Protein AF-0000000085149067 (afdb_homodimer)

Structure (mmCIF, N/CA/C/O backbone):
data_AF-0000000085149067-model_v1
#
loop_
_entity.id
_entity.type
_entity.pdbx_description
1 polymer 'Thioesterase superfamily protein'
#
loop_
_atom_site.group_PDB
_atom_site.id
_atom_site.type_symbol
_atom_site.label_atom_id
_atom_site.label_alt_id
_atom_site.label_comp_id
_atom_site.label_asym_id
_atom_site.label_entity_id
_atom_site.label_seq_id
_atom_site.pdbx_PDB_ins_code
_atom_site.Cartn_x
_atom_site.Cartn_y
_atom_site.Cartn_z
_atom_site.occupancy
_atom_site.B_iso_or_equiv
_atom_site.auth_seq_id
_atom_site.auth_comp_id
_atom_site.auth_asym_id
_atom_site.auth_atom_id
_atom_site.pdbx_PDB_model_num
ATOM 1 N N . MET A 1 1 ? 23.734 -7.906 -7.324 1 74.38 1 MET A N 1
ATOM 2 C CA . MET A 1 1 ? 22.641 -8.453 -8.125 1 74.38 1 MET A CA 1
ATOM 3 C C . MET A 1 1 ? 22.688 -9.977 -8.141 1 74.38 1 MET A C 1
ATOM 5 O O . MET A 1 1 ? 21.672 -10.633 -7.887 1 74.38 1 MET A O 1
ATOM 9 N N . ASN A 1 2 ? 23.812 -10.547 -8.375 1 73.75 2 ASN A N 1
ATOM 10 C CA . ASN A 1 2 ? 23.906 -12 -8.453 1 73.75 2 ASN A CA 1
ATOM 11 C C . ASN A 1 2 ? 23.469 -12.664 -7.148 1 73.75 2 ASN A C 1
ATOM 13 O O . ASN A 1 2 ? 22.75 -13.656 -7.164 1 73.75 2 ASN A O 1
ATOM 17 N N . ASP A 1 3 ? 23.891 -12.086 -6.035 1 82.69 3 ASP A N 1
ATOM 18 C CA . ASP A 1 3 ? 23.516 -12.633 -4.734 1 82.69 3 ASP A CA 1
ATOM 19 C C . ASP A 1 3 ? 22 -12.516 -4.508 1 82.69 3 ASP A C 1
ATOM 21 O O . ASP A 1 3 ? 21.375 -13.43 -3.965 1 82.69 3 ASP A O 1
ATOM 25 N N . PHE A 1 4 ? 21.422 -11.438 -4.984 1 83.62 4 PHE A N 1
ATOM 26 C CA . PHE A 1 4 ? 19.984 -11.211 -4.871 1 83.62 4 PHE A CA 1
ATOM 27 C C . PHE A 1 4 ? 19.219 -12.273 -5.637 1 83.62 4 PHE A C 1
ATOM 29 O O . PHE A 1 4 ? 18.266 -12.852 -5.105 1 83.62 4 PHE A O 1
ATOM 36 N N . LEU A 1 5 ? 19.625 -12.531 -6.801 1 81.69 5 LEU A N 1
ATOM 37 C CA . LEU A 1 5 ? 18.938 -13.5 -7.652 1 81.69 5 LEU A CA 1
ATOM 38 C C . LEU A 1 5 ? 19.062 -14.906 -7.094 1 81.69 5 LEU A C 1
ATOM 40 O O . LEU A 1 5 ? 18.141 -15.719 -7.215 1 81.69 5 LEU A O 1
ATOM 44 N N . ALA A 1 6 ? 20.266 -15.133 -6.512 1 80.94 6 ALA A N 1
ATOM 45 C CA . ALA A 1 6 ? 20.516 -16.453 -5.938 1 80.94 6 ALA A CA 1
ATOM 46 C C . ALA A 1 6 ? 19.578 -16.703 -4.75 1 80.94 6 ALA A C 1
ATOM 48 O O . ALA A 1 6 ? 19.219 -17.859 -4.477 1 80.94 6 ALA A O 1
ATOM 49 N N . GLN A 1 7 ? 19.203 -15.664 -4.141 1 84.06 7 GLN A N 1
ATOM 50 C CA . GLN A 1 7 ? 18.391 -15.773 -2.932 1 84.06 7 GLN A CA 1
ATOM 51 C C . GLN A 1 7 ? 16.906 -15.797 -3.266 1 84.06 7 GLN A C 1
ATOM 53 O O . GLN A 1 7 ? 16.078 -16.078 -2.4 1 84.06 7 GLN A O 1
ATOM 58 N N . HIS A 1 8 ? 16.656 -15.492 -4.48 1 85.62 8 HIS A N 1
ATOM 59 C CA . HIS A 1 8 ? 15.258 -15.445 -4.914 1 85.62 8 HIS A CA 1
ATOM 60 C C . HIS A 1 8 ? 15.047 -16.281 -6.168 1 85.62 8 HIS A C 1
ATOM 62 O O . HIS A 1 8 ? 15.297 -15.82 -7.281 1 85.62 8 HIS A O 1
ATOM 68 N N . SER A 1 9 ? 14.484 -17.406 -5.965 1 82 9 SER A N 1
ATOM 69 C CA . SER A 1 9 ? 14.266 -18.328 -7.086 1 82 9 SER A CA 1
ATOM 70 C C . SER A 1 9 ? 13.234 -17.766 -8.055 1 82 9 SER A C 1
ATOM 72 O O . SER A 1 9 ? 13.188 -18.156 -9.227 1 82 9 SER A O 1
ATOM 74 N N . ILE A 1 10 ? 12.367 -16.906 -7.629 1 90.31 10 ILE A N 1
ATOM 75 C CA . ILE A 1 10 ? 11.375 -16.234 -8.461 1 90.31 10 ILE A CA 1
ATOM 76 C C . ILE A 1 10 ? 11.562 -14.727 -8.367 1 90.31 10 ILE A C 1
ATOM 78 O O . ILE A 1 10 ? 11.578 -14.164 -7.273 1 90.31 10 ILE A O 1
ATOM 82 N N . SER A 1 11 ? 11.781 -14.203 -9.477 1 94.62 11 SER A N 1
ATOM 83 C CA . SER A 1 11 ? 11.953 -12.758 -9.539 1 94.62 11 SER A CA 1
ATOM 84 C C . SER A 1 11 ? 11.344 -12.18 -10.812 1 94.62 11 SER A C 1
ATOM 86 O O . SER A 1 11 ? 11.18 -12.891 -11.805 1 94.62 11 SER A O 1
ATOM 88 N N . THR A 1 12 ? 10.906 -10.984 -10.773 1 97.5 12 THR A N 1
ATOM 89 C CA . THR A 1 12 ? 10.273 -10.266 -11.867 1 97.5 12 THR A CA 1
ATOM 90 C C . THR A 1 12 ? 11.008 -8.953 -12.156 1 97.5 12 THR A C 1
ATOM 92 O O . THR A 1 12 ? 11.242 -8.156 -11.242 1 97.5 12 THR A O 1
ATOM 95 N N . ASP A 1 13 ? 11.383 -8.758 -13.422 1 97.69 13 ASP A N 1
ATOM 96 C CA . ASP A 1 13 ? 12.016 -7.504 -13.836 1 97.69 13 ASP A CA 1
ATOM 97 C C . ASP A 1 13 ? 10.961 -6.453 -14.188 1 97.69 13 ASP A C 1
ATOM 99 O O . ASP A 1 13 ? 10.008 -6.738 -14.914 1 97.69 13 ASP A O 1
ATOM 103 N N . ILE A 1 14 ? 11.203 -5.262 -13.688 1 98.44 14 ILE A N 1
ATOM 104 C CA . ILE A 1 14 ? 10.281 -4.164 -13.953 1 98.44 14 ILE A CA 1
ATOM 105 C C . ILE A 1 14 ? 11.055 -2.896 -14.289 1 98.44 14 ILE A C 1
ATOM 107 O O . ILE A 1 14 ? 12 -2.531 -13.578 1 98.44 14 ILE A O 1
ATOM 111 N N . GLN A 1 15 ? 10.711 -2.24 -15.375 1 98.56 15 GLN A N 1
ATOM 112 C CA . GLN A 1 15 ? 11.281 -0.942 -15.719 1 98.56 15 GLN A CA 1
ATOM 113 C C . GLN A 1 15 ? 10.516 0.19 -15.039 1 98.56 15 GLN A C 1
ATOM 115 O O . GLN A 1 15 ? 9.289 0.267 -15.148 1 98.56 15 GLN A O 1
ATOM 120 N N . VAL A 1 16 ? 11.25 1.009 -14.344 1 98.56 16 VAL A N 1
ATOM 121 C CA . VAL A 1 16 ? 10.633 2.166 -13.703 1 98.56 16 VAL A CA 1
ATOM 122 C C . VAL A 1 16 ? 10.227 3.188 -14.758 1 98.56 16 VAL A C 1
ATOM 124 O O . VAL A 1 16 ? 11.016 3.51 -15.656 1 98.56 16 VAL A O 1
ATOM 127 N N . ALA A 1 17 ? 9.039 3.654 -14.719 1 98.38 17 ALA A N 1
ATOM 128 C CA . ALA A 1 17 ? 8.562 4.672 -15.648 1 98.38 17 ALA A CA 1
ATOM 129 C C . ALA A 1 17 ? 8.688 6.07 -15.055 1 98.38 17 ALA A C 1
ATOM 131 O O . ALA A 1 17 ? 8.453 6.262 -13.859 1 98.38 17 ALA A O 1
ATOM 132 N N . TRP A 1 18 ? 8.891 7.043 -15.883 1 97.62 18 TRP A N 1
ATOM 133 C CA . TRP A 1 18 ? 9.047 8.43 -15.445 1 97.62 18 TRP A CA 1
ATOM 134 C C . TRP A 1 18 ? 7.789 8.914 -14.734 1 97.62 18 TRP A C 1
ATOM 136 O O . TRP A 1 18 ? 7.875 9.609 -13.719 1 97.62 18 TRP A O 1
ATOM 146 N N . GLY A 1 19 ? 6.613 8.609 -15.156 1 97.38 19 GLY A N 1
ATOM 147 C CA . GLY A 1 19 ? 5.332 9.055 -14.633 1 97.38 19 GLY A CA 1
ATOM 148 C C . GLY A 1 19 ? 5.008 8.469 -13.273 1 97.38 19 GLY A C 1
ATOM 149 O O . GLY A 1 19 ? 4.035 8.875 -12.633 1 97.38 19 GLY A O 1
ATOM 150 N N . GLU A 1 20 ? 5.848 7.559 -12.812 1 98 20 GLU A N 1
ATOM 151 C CA . GLU A 1 20 ? 5.641 6.93 -11.508 1 98 20 GLU A CA 1
ATOM 152 C C . GLU A 1 20 ? 6.246 7.773 -10.391 1 98 20 GLU A C 1
ATOM 154 O O . GLU A 1 20 ? 5.969 7.543 -9.211 1 98 20 GLU A O 1
ATOM 159 N N . MET A 1 21 ? 7.105 8.719 -10.773 1 97.25 21 MET A N 1
ATOM 160 C CA . MET A 1 21 ? 7.707 9.609 -9.781 1 97.25 21 MET A CA 1
ATOM 161 C C . MET A 1 21 ? 6.723 10.695 -9.367 1 97.25 21 MET A C 1
ATOM 163 O O . MET A 1 21 ? 5.914 11.156 -10.172 1 97.25 21 MET A O 1
ATOM 167 N N . ASP A 1 22 ? 6.793 11.094 -8.117 1 94.69 22 ASP A N 1
ATOM 168 C CA . ASP A 1 22 ? 5.895 12.133 -7.625 1 94.69 22 ASP A CA 1
ATOM 169 C C . ASP A 1 22 ? 6.621 13.469 -7.5 1 94.69 22 ASP A C 1
ATOM 171 O O . ASP A 1 22 ? 7.703 13.648 -8.062 1 94.69 22 ASP A O 1
ATOM 175 N N . ALA A 1 23 ? 5.996 14.461 -6.84 1 88.06 23 ALA A N 1
ATOM 176 C CA . ALA A 1 23 ? 6.484 15.844 -6.777 1 88.06 23 ALA A CA 1
ATOM 177 C C . ALA A 1 23 ? 7.82 15.922 -6.047 1 88.06 23 ALA A C 1
ATOM 179 O O . ALA A 1 23 ? 8.531 16.922 -6.152 1 88.06 23 ALA A O 1
ATOM 180 N N . LEU A 1 24 ? 8.148 14.828 -5.25 1 87.25 24 LEU A N 1
ATOM 181 C CA . LEU A 1 24 ? 9.43 14.805 -4.555 1 87.25 24 LEU A CA 1
ATOM 182 C C . LEU A 1 24 ? 10.5 14.141 -5.406 1 87.25 24 LEU A C 1
ATOM 184 O O . LEU A 1 24 ? 11.609 13.867 -4.926 1 87.25 24 LEU A O 1
ATOM 188 N N . GLN A 1 25 ? 10.117 13.719 -6.617 1 91.62 25 GLN A N 1
ATOM 189 C CA . GLN A 1 25 ? 11.023 13.234 -7.656 1 91.62 25 GLN A CA 1
ATOM 190 C C . GLN A 1 25 ? 11.523 11.828 -7.34 1 91.62 25 GLN A C 1
ATOM 192 O O . GLN A 1 25 ? 12.664 11.484 -7.652 1 91.62 25 GLN A O 1
ATOM 197 N N . HIS A 1 26 ? 10.758 11.094 -6.66 1 96.44 26 HIS A N 1
ATOM 198 C CA . HIS A 1 26 ? 10.953 9.664 -6.434 1 96.44 26 HIS A CA 1
ATOM 199 C C . HIS A 1 26 ? 9.711 8.867 -6.824 1 96.44 26 HIS A C 1
ATOM 201 O O . HIS A 1 26 ? 8.617 9.43 -6.93 1 96.44 26 HIS A O 1
ATOM 207 N N . VAL A 1 27 ? 9.922 7.574 -7.07 1 98.31 27 VAL A N 1
ATOM 208 C CA . VAL A 1 27 ? 8.766 6.711 -7.281 1 98.31 27 VAL A CA 1
ATOM 209 C C . VAL A 1 27 ? 7.805 6.848 -6.102 1 98.31 27 VAL A C 1
ATOM 211 O O . VAL A 1 27 ? 8.211 6.738 -4.945 1 98.31 27 VAL A O 1
ATOM 214 N N . ASN A 1 28 ? 6.547 7.117 -6.387 1 98.06 28 ASN A N 1
ATOM 215 C CA . ASN A 1 28 ? 5.52 7.281 -5.367 1 98.06 28 ASN A CA 1
ATOM 216 C C . ASN A 1 28 ? 5.316 6 -4.562 1 98.06 28 ASN A C 1
ATOM 218 O O . ASN A 1 28 ? 5.348 4.902 -5.117 1 98.06 28 ASN A O 1
ATOM 222 N N . ASN A 1 29 ? 5.062 6.168 -3.277 1 97.69 29 ASN A N 1
ATOM 223 C CA . ASN A 1 29 ? 4.953 5.027 -2.377 1 97.69 29 ASN A CA 1
ATOM 224 C C . ASN A 1 29 ? 3.881 4.047 -2.846 1 97.69 29 ASN A C 1
ATOM 226 O O . ASN A 1 29 ? 4.027 2.834 -2.676 1 97.69 29 ASN A O 1
ATOM 230 N N . SER A 1 30 ? 2.789 4.555 -3.396 1 98.06 30 SER A N 1
ATOM 231 C CA . SER A 1 30 ? 1.689 3.682 -3.801 1 98.06 30 SER A CA 1
ATOM 232 C C . SER A 1 30 ? 2.086 2.805 -4.98 1 98.06 30 SER A C 1
ATOM 234 O O . SER A 1 30 ? 1.503 1.739 -5.195 1 98.06 30 SER A O 1
ATOM 236 N N . VAL A 1 31 ? 3.031 3.236 -5.797 1 98.5 31 VAL A N 1
ATOM 237 C CA . VAL A 1 31 ? 3.432 2.549 -7.02 1 98.5 31 VAL A CA 1
ATOM 238 C C . VAL A 1 31 ? 4.074 1.208 -6.672 1 98.5 31 VAL A C 1
ATOM 240 O O . VAL A 1 31 ? 3.943 0.237 -7.422 1 98.5 31 VAL A O 1
ATOM 243 N N . TYR A 1 32 ? 4.727 1.091 -5.52 1 98.81 32 TYR A N 1
ATOM 244 C CA . TYR A 1 32 ? 5.406 -0.139 -5.125 1 98.81 32 TYR A CA 1
ATOM 245 C C . TYR A 1 32 ? 4.41 -1.283 -4.973 1 98.81 32 TYR A C 1
ATOM 247 O O . TYR A 1 32 ? 4.75 -2.445 -5.203 1 98.81 32 TYR A O 1
ATOM 255 N N . PHE A 1 33 ? 3.221 -0.992 -4.637 1 98.75 33 PHE A N 1
ATOM 256 C CA . PHE A 1 33 ? 2.203 -2.029 -4.516 1 98.75 33 PHE A CA 1
ATOM 257 C C . PHE A 1 33 ? 1.786 -2.541 -5.891 1 98.75 33 PHE A C 1
ATOM 259 O O . PHE A 1 33 ? 1.326 -3.678 -6.02 1 98.75 33 PHE A O 1
ATOM 266 N N . LYS A 1 34 ? 1.932 -1.718 -6.898 1 98.31 34 LYS A N 1
ATOM 267 C CA . LYS A 1 34 ? 1.766 -2.209 -8.266 1 98.31 34 LYS A CA 1
ATOM 268 C C . LYS A 1 34 ? 2.924 -3.117 -8.664 1 98.31 34 LYS A C 1
ATOM 270 O O . LYS A 1 34 ? 2.732 -4.086 -9.406 1 98.31 34 LYS A O 1
ATOM 275 N N . TYR A 1 35 ? 4.133 -2.756 -8.234 1 98.75 35 TYR A N 1
ATOM 276 C CA . TYR A 1 35 ? 5.266 -3.652 -8.453 1 98.75 35 TYR A CA 1
ATOM 277 C C . TYR A 1 35 ? 5.02 -5.008 -7.805 1 98.75 35 TYR A C 1
ATOM 279 O O . TYR A 1 35 ? 5.254 -6.051 -8.414 1 98.75 35 TYR A O 1
ATOM 287 N N . PHE A 1 36 ? 4.531 -4.977 -6.52 1 98.75 36 PHE A N 1
ATOM 288 C CA . PHE A 1 36 ? 4.195 -6.211 -5.824 1 98.75 36 PHE A CA 1
ATOM 289 C C . PHE A 1 36 ? 3.145 -7 -6.598 1 98.75 36 PHE A C 1
ATOM 291 O O . PHE A 1 36 ? 3.244 -8.227 -6.715 1 98.75 36 PHE A O 1
ATOM 298 N N . GLU A 1 37 ? 2.164 -6.297 -7.094 1 98 37 GLU A N 1
ATOM 299 C CA . GLU A 1 37 ? 1.108 -6.934 -7.875 1 98 37 GLU A CA 1
ATOM 300 C C . GLU A 1 37 ? 1.677 -7.621 -9.117 1 98 37 GLU A C 1
ATOM 302 O O . GLU A 1 37 ? 1.323 -8.766 -9.414 1 98 37 GLU A O 1
ATOM 307 N N . THR A 1 38 ? 2.516 -6.906 -9.852 1 97.81 38 THR A N 1
ATOM 308 C CA . THR A 1 38 ? 3.145 -7.469 -11.039 1 97.81 38 THR A CA 1
ATOM 309 C C . THR A 1 38 ? 3.922 -8.734 -10.688 1 97.81 38 THR A C 1
ATOM 311 O O . THR A 1 38 ? 3.791 -9.758 -11.367 1 97.81 38 THR A O 1
ATOM 314 N N . ALA A 1 39 ? 4.691 -8.688 -9.602 1 97.94 39 ALA A N 1
ATOM 315 C CA . ALA A 1 39 ? 5.469 -9.844 -9.156 1 97.94 39 ALA A CA 1
ATOM 316 C C . ALA A 1 39 ? 4.555 -10.992 -8.734 1 97.94 39 ALA A C 1
ATOM 318 O O . ALA A 1 39 ? 4.828 -12.156 -9.039 1 97.94 39 ALA A O 1
ATOM 319 N N . ARG A 1 40 ? 3.504 -10.688 -8.008 1 97 40 ARG A N 1
ATOM 320 C CA . ARG A 1 40 ? 2.537 -11.68 -7.562 1 97 40 ARG A CA 1
ATOM 321 C C . ARG A 1 40 ? 1.901 -12.398 -8.75 1 97 40 ARG A C 1
ATOM 323 O O . ARG A 1 40 ? 1.801 -13.625 -8.758 1 97 40 ARG A O 1
ATOM 330 N N . LEU A 1 41 ? 1.468 -11.625 -9.734 1 94.56 41 LEU A N 1
ATOM 331 C CA . LEU A 1 41 ? 0.842 -12.211 -10.914 1 94.56 41 LEU A CA 1
ATOM 332 C C . LEU A 1 41 ? 1.83 -13.094 -11.672 1 94.56 41 LEU A C 1
ATOM 334 O O . LEU A 1 41 ? 1.466 -14.164 -12.164 1 94.56 41 LEU A O 1
ATOM 338 N N . ASP A 1 42 ? 3.041 -12.617 -11.789 1 95.25 42 ASP A N 1
ATOM 339 C CA . ASP A 1 42 ? 4.094 -13.422 -12.406 1 95.25 42 ASP A CA 1
ATOM 340 C C . ASP A 1 42 ? 4.277 -14.742 -11.672 1 95.25 42 ASP A C 1
ATOM 342 O O . ASP A 1 42 ? 4.367 -15.805 -12.305 1 95.25 42 ASP A O 1
ATOM 346 N N . PHE A 1 43 ? 4.312 -14.695 -10.352 1 95.69 43 PHE A N 1
ATOM 347 C CA . PHE A 1 43 ? 4.43 -15.891 -9.523 1 95.69 43 PHE A CA 1
ATOM 348 C C . PHE A 1 43 ? 3.258 -16.828 -9.766 1 95.69 43 PHE A C 1
ATOM 350 O O . PHE A 1 43 ? 3.453 -18.031 -10.008 1 95.69 43 PHE A O 1
ATOM 357 N N . PHE A 1 44 ? 2.064 -16.297 -9.703 1 93.88 44 PHE A N 1
ATOM 358 C CA . PHE A 1 44 ? 0.864 -17.109 -9.891 1 93.88 44 PHE A CA 1
ATOM 359 C C . PHE A 1 44 ? 0.85 -17.75 -11.273 1 93.88 44 PHE A C 1
ATOM 361 O O . PHE A 1 44 ? 0.379 -18.875 -11.438 1 93.88 44 PHE A O 1
ATOM 368 N N . ASN A 1 45 ? 1.285 -17.016 -12.25 1 91.56 45 ASN A N 1
ATOM 369 C CA . ASN A 1 45 ? 1.377 -17.562 -13.602 1 91.56 45 ASN A CA 1
ATOM 370 C C . ASN A 1 45 ? 2.328 -18.75 -13.656 1 91.56 45 ASN A C 1
ATOM 372 O O . ASN A 1 45 ? 2.029 -19.766 -14.297 1 91.56 45 ASN A O 1
ATOM 376 N N . GLN A 1 46 ? 3.369 -18.672 -12.984 1 89.25 46 GLN A N 1
ATOM 377 C CA . GLN A 1 46 ? 4.391 -19.719 -13.008 1 89.25 46 GLN A CA 1
ATOM 378 C C . GLN A 1 46 ? 3.877 -21 -12.359 1 89.25 46 GLN A C 1
ATOM 380 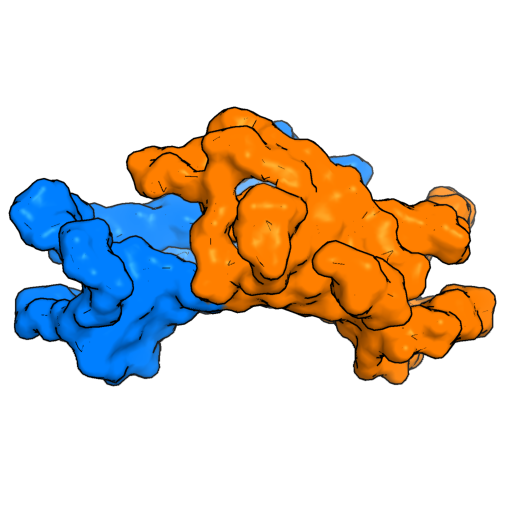O O . GLN A 1 46 ? 4.273 -22.094 -12.75 1 89.25 46 GLN A O 1
ATOM 385 N N . ILE A 1 47 ? 3.031 -20.859 -11.453 1 86.81 47 ILE A N 1
ATOM 386 C CA . ILE A 1 47 ? 2.539 -22.062 -10.789 1 86.81 47 ILE A CA 1
ATOM 387 C C . ILE A 1 47 ? 1.149 -22.406 -11.312 1 86.81 47 ILE A C 1
ATOM 389 O O . ILE A 1 47 ? 0.431 -23.219 -10.711 1 86.81 47 ILE A O 1
ATOM 393 N N . ASN A 1 48 ? 0.64 -21.734 -12.312 1 83.88 48 ASN A N 1
ATOM 394 C CA . ASN A 1 48 ? -0.588 -21.984 -13.055 1 83.88 48 ASN A CA 1
ATOM 395 C C . ASN A 1 48 ? -1.823 -21.797 -12.18 1 83.88 48 ASN A C 1
ATOM 397 O O . ASN A 1 48 ? -2.812 -22.516 -12.336 1 83.88 48 ASN A O 1
ATOM 401 N N . LEU A 1 49 ? -1.742 -21 -11.219 1 83.5 49 LEU A N 1
ATOM 402 C CA . LEU A 1 49 ? -2.863 -20.734 -10.328 1 83.5 49 LEU A CA 1
ATOM 403 C C . LEU A 1 49 ? -3.963 -19.953 -11.047 1 83.5 49 LEU A C 1
ATOM 405 O O . LEU A 1 49 ? -5.148 -20.172 -10.789 1 83.5 49 LEU A O 1
ATOM 409 N N . LEU A 1 50 ? -3.662 -19.141 -11.938 1 78.88 50 LEU A N 1
ATOM 410 C CA . LEU A 1 50 ? -4.645 -18.297 -12.609 1 78.88 50 LEU A CA 1
ATOM 411 C C . LEU A 1 50 ? -5.527 -19.125 -13.539 1 78.88 50 LEU A C 1
ATOM 413 O O . LEU A 1 50 ? -6.707 -18.828 -13.727 1 78.88 50 LEU A O 1
ATOM 417 N N . ASP A 1 51 ? -5.07 -20.203 -14.094 1 79 51 ASP A N 1
ATOM 418 C CA . ASP A 1 51 ? -5.859 -21.125 -14.898 1 79 51 ASP A CA 1
ATOM 419 C C . ASP A 1 51 ? -6.93 -21.812 -14.062 1 79 51 ASP A C 1
ATOM 421 O O . ASP A 1 51 ? -8.055 -22 -14.523 1 79 51 ASP A O 1
ATOM 425 N N . ASP A 1 52 ? -6.633 -22.078 -12.883 1 78.31 52 ASP A N 1
ATOM 426 C CA . ASP A 1 52 ? -7.57 -22.734 -11.977 1 78.31 52 ASP A CA 1
ATOM 427 C C . ASP A 1 52 ? -8.711 -21.797 -11.594 1 78.31 52 ASP A C 1
ATOM 429 O O . ASP A 1 52 ? -9.859 -22.219 -11.469 1 78.31 52 ASP A O 1
ATOM 433 N N . LEU A 1 53 ? -8.344 -20.531 -11.453 1 78.56 53 LEU A N 1
ATOM 434 C CA . LEU A 1 53 ? -9.328 -19.516 -11.102 1 78.56 53 LEU A CA 1
ATOM 435 C C . LEU A 1 53 ? -10.438 -19.453 -12.156 1 78.56 53 LEU A C 1
ATOM 437 O O . LEU A 1 53 ? -11.617 -19.406 -11.812 1 78.56 53 LEU A O 1
ATOM 441 N N . LYS A 1 54 ? -10.141 -19.531 -13.367 1 78.81 54 LYS A N 1
ATOM 442 C CA . LYS A 1 54 ? -11.094 -19.422 -14.461 1 78.81 54 LYS A CA 1
ATOM 443 C C . LYS A 1 54 ? -12.062 -20.609 -14.461 1 78.81 54 LYS A C 1
ATOM 445 O O . LYS A 1 54 ? -13.25 -20.438 -14.75 1 78.81 54 LYS A O 1
ATOM 450 N N . THR A 1 55 ? -11.609 -21.719 -14.023 1 82.31 55 THR A N 1
ATOM 451 C CA . THR A 1 55 ? -12.398 -22.938 -14.141 1 82.31 55 THR A CA 1
ATOM 452 C C . THR A 1 55 ? -13.188 -23.203 -12.859 1 82.31 55 THR A C 1
ATOM 454 O O . THR A 1 55 ? -14.336 -23.641 -12.906 1 82.31 55 THR A O 1
ATOM 457 N N . THR A 1 56 ? -12.656 -22.844 -11.75 1 84.88 56 THR A N 1
ATOM 458 C CA . THR A 1 56 ? -13.242 -23.25 -10.477 1 84.88 56 THR A CA 1
ATOM 459 C C . THR A 1 56 ? -13.977 -22.078 -9.82 1 84.88 56 THR A C 1
ATOM 461 O O . THR A 1 56 ? -14.82 -22.297 -8.945 1 84.88 56 THR A O 1
ATOM 464 N N . GLY A 1 57 ? -13.594 -20.859 -10.172 1 87.5 57 GLY A N 1
ATOM 465 C CA . GLY A 1 57 ? -14.094 -19.688 -9.469 1 87.5 57 GLY A CA 1
ATOM 466 C C . GLY A 1 57 ? -13.398 -19.453 -8.141 1 87.5 57 GLY A C 1
ATOM 467 O O . GLY A 1 57 ? -13.844 -18.641 -7.332 1 87.5 57 GLY A O 1
ATOM 468 N N . VAL A 1 58 ? -12.375 -20.266 -7.855 1 90.06 58 VAL A N 1
ATOM 469 C CA . VAL A 1 58 ? -11.594 -20.125 -6.633 1 90.06 58 VAL A CA 1
ATOM 470 C C . VAL A 1 58 ? -10.273 -19.438 -6.941 1 90.06 58 VAL A C 1
ATOM 472 O O . VAL A 1 58 ? -9.547 -19.844 -7.855 1 90.06 58 VAL A O 1
ATOM 475 N N . GLY A 1 59 ? -10.047 -18.328 -6.27 1 91.44 59 GLY A N 1
ATOM 476 C CA . GLY A 1 59 ? -8.82 -17.594 -6.516 1 91.44 59 GLY A CA 1
ATOM 477 C C . GLY A 1 59 ? -8.352 -16.781 -5.32 1 91.44 59 GLY A C 1
ATOM 478 O O . GLY A 1 59 ? -9.023 -16.766 -4.285 1 91.44 59 GLY A O 1
ATOM 479 N N . PRO A 1 60 ? -7.199 -16.281 -5.422 1 93.56 60 PRO A N 1
ATOM 480 C CA . PRO A 1 60 ? -6.602 -15.531 -4.316 1 93.56 60 PRO A CA 1
ATOM 481 C C . PRO A 1 60 ? -7.164 -14.117 -4.188 1 93.56 60 PRO A C 1
ATOM 483 O O . PRO A 1 60 ? -7.48 -13.477 -5.195 1 93.56 60 PRO A O 1
ATOM 486 N N . VAL A 1 61 ? -7.309 -13.633 -2.949 1 94.44 61 VAL A N 1
ATOM 487 C CA . VAL A 1 61 ? -7.613 -12.242 -2.635 1 94.44 61 VAL A CA 1
ATOM 488 C C . VAL A 1 61 ? -6.648 -11.734 -1.562 1 94.44 61 VAL A C 1
ATOM 490 O O . VAL A 1 61 ? -6.16 -12.516 -0.741 1 94.44 61 VAL A O 1
ATOM 493 N N . LEU A 1 62 ? -6.359 -10.484 -1.647 1 97.62 62 LEU A N 1
ATOM 494 C CA . LEU A 1 62 ? -5.496 -9.891 -0.634 1 97.62 62 LEU A CA 1
ATOM 495 C C . LEU A 1 62 ? -6.309 -9.43 0.574 1 97.62 62 LEU A C 1
ATOM 497 O O . LEU A 1 62 ? -7.289 -8.703 0.427 1 97.62 62 LEU A O 1
ATOM 501 N N . SER A 1 63 ? -5.945 -9.883 1.738 1 98.19 63 SER A N 1
ATOM 502 C CA . SER A 1 63 ? -6.605 -9.422 2.955 1 98.19 63 SER A CA 1
ATOM 503 C C . SER A 1 63 ? -5.836 -8.281 3.609 1 98.19 63 SER A C 1
ATOM 505 O O . SER A 1 63 ? -6.414 -7.469 4.332 1 98.19 63 SER A O 1
ATOM 507 N N . GLU A 1 64 ? -4.547 -8.242 3.426 1 98.81 64 GLU A N 1
ATOM 508 C CA . GLU A 1 64 ? -3.668 -7.246 4.023 1 98.81 64 GLU A CA 1
ATOM 509 C C . GLU A 1 64 ? -2.367 -7.113 3.238 1 98.81 64 GLU A C 1
ATOM 511 O O . GLU A 1 64 ? -1.875 -8.094 2.672 1 98.81 64 GLU A O 1
ATOM 516 N N . THR A 1 65 ? -1.831 -5.98 3.166 1 98.88 65 THR A N 1
ATOM 517 C CA . THR A 1 65 ? -0.533 -5.785 2.531 1 98.88 65 THR A CA 1
ATOM 518 C C . THR A 1 65 ? 0.244 -4.668 3.221 1 98.88 65 THR A C 1
ATOM 520 O O . THR A 1 65 ? -0.336 -3.855 3.947 1 98.88 65 THR A O 1
ATOM 523 N N . ASN A 1 66 ? 1.521 -4.621 2.979 1 98.81 66 ASN A N 1
ATOM 524 C CA . ASN A 1 66 ? 2.418 -3.672 3.627 1 98.81 66 ASN A CA 1
ATOM 525 C C . ASN A 1 66 ? 3.648 -3.387 2.771 1 98.81 66 ASN A C 1
ATOM 527 O O . ASN A 1 66 ? 3.975 -4.16 1.868 1 98.81 66 ASN A O 1
ATOM 531 N N . ALA A 1 67 ? 4.281 -2.299 3.023 1 98.94 67 ALA A N 1
ATOM 532 C CA . ALA A 1 67 ? 5.574 -1.977 2.42 1 98.94 67 ALA A CA 1
ATOM 533 C C . ALA A 1 67 ? 6.422 -1.127 3.361 1 98.94 67 ALA A C 1
ATOM 535 O O . ALA A 1 67 ? 5.91 -0.208 4.008 1 98.94 67 ALA A O 1
ATOM 536 N N . ARG A 1 68 ? 7.637 -1.471 3.496 1 98.88 68 ARG A N 1
ATOM 537 C CA . ARG A 1 68 ? 8.648 -0.665 4.168 1 98.88 68 ARG A CA 1
ATOM 538 C C . ARG A 1 68 ? 9.633 -0.074 3.16 1 98.88 68 ARG A C 1
ATOM 540 O O . ARG A 1 68 ? 10.234 -0.805 2.369 1 98.88 68 ARG A O 1
ATOM 547 N N . PHE A 1 69 ? 9.773 1.207 3.215 1 98.69 69 PHE A N 1
ATOM 548 C CA . PHE A 1 69 ? 10.594 1.922 2.242 1 98.69 69 PHE A CA 1
ATOM 549 C C . PHE A 1 69 ? 11.961 2.25 2.822 1 98.69 69 PHE A C 1
ATOM 551 O O . PHE A 1 69 ? 12.07 3.059 3.748 1 98.69 69 PHE A O 1
ATOM 558 N N . LYS A 1 70 ? 13 1.695 2.248 1 97.75 70 LYS A N 1
ATOM 559 C CA . LYS A 1 70 ? 14.344 1.83 2.793 1 97.75 70 LYS A CA 1
ATOM 560 C C . LYS A 1 70 ? 15.133 2.91 2.057 1 97.75 70 LYS A C 1
ATOM 562 O O . LYS A 1 70 ? 15.906 3.65 2.67 1 97.75 70 LYS A O 1
ATOM 567 N N . ARG A 1 71 ? 14.984 2.922 0.718 1 96.5 71 ARG A N 1
ATOM 568 C CA . ARG A 1 71 ? 15.656 3.873 -0.157 1 96.5 71 ARG A CA 1
ATOM 569 C C . ARG A 1 71 ? 14.727 4.355 -1.266 1 96.5 71 ARG A C 1
ATOM 571 O O . ARG A 1 71 ? 13.953 3.57 -1.817 1 96.5 71 ARG A O 1
ATOM 578 N N . PRO A 1 72 ? 14.891 5.656 -1.582 1 96.5 72 PRO A N 1
ATOM 579 C CA . PRO A 1 72 ? 14.062 6.117 -2.699 1 96.5 72 PRO A CA 1
ATOM 580 C C . PRO A 1 72 ? 14.539 5.578 -4.047 1 96.5 72 PRO A C 1
ATOM 582 O O . PRO A 1 72 ? 15.742 5.449 -4.273 1 96.5 72 PRO A O 1
ATOM 585 N N . VAL A 1 73 ? 13.609 5.16 -4.926 1 98.38 73 VAL A N 1
ATOM 586 C CA . VAL A 1 73 ? 13.883 4.77 -6.305 1 98.38 73 VAL A CA 1
ATOM 587 C C . VAL A 1 73 ? 13.547 5.922 -7.246 1 98.38 73 VAL A C 1
ATOM 589 O O . VAL A 1 73 ? 12.516 6.59 -7.078 1 98.38 73 VAL A O 1
ATOM 592 N N . THR A 1 74 ? 14.414 6.207 -8.227 1 97.94 74 THR A N 1
ATOM 593 C CA . THR A 1 74 ? 14.195 7.277 -9.188 1 97.94 74 THR A CA 1
ATOM 594 C C . THR A 1 74 ? 14.336 6.762 -10.617 1 97.94 74 THR A C 1
ATOM 596 O O . THR A 1 74 ? 15.016 5.758 -10.859 1 97.94 74 THR A O 1
ATOM 599 N N . PHE A 1 75 ? 13.656 7.434 -11.5 1 98.25 75 PHE A N 1
ATOM 600 C CA . PHE A 1 75 ? 13.852 7.188 -12.922 1 98.25 75 PHE A CA 1
ATOM 601 C C . PHE A 1 75 ? 15.125 7.867 -13.422 1 98.25 75 PHE A C 1
ATOM 603 O O . PHE A 1 75 ? 15.43 8.992 -13.031 1 98.25 75 PHE A O 1
ATOM 610 N N . PRO A 1 76 ? 15.836 7.281 -14.312 1 97.94 76 PRO A N 1
ATOM 611 C CA . PRO A 1 76 ? 15.656 5.934 -14.859 1 97.94 76 PRO A CA 1
ATOM 612 C C . PRO A 1 76 ? 16.203 4.848 -13.938 1 97.94 76 PRO A C 1
ATOM 614 O O . PRO A 1 76 ? 17.219 5.055 -13.266 1 97.94 76 PRO A O 1
ATOM 617 N N . ASP A 1 77 ? 15.523 3.793 -13.805 1 98.44 77 ASP A N 1
ATOM 618 C CA . ASP A 1 77 ? 15.977 2.619 -13.062 1 98.44 77 ASP A CA 1
ATOM 619 C C . ASP A 1 77 ? 15.234 1.364 -13.516 1 98.44 77 ASP A C 1
ATOM 621 O O . ASP A 1 77 ? 14.148 1.452 -14.094 1 98.44 77 ASP A O 1
ATOM 625 N N . SER A 1 78 ? 15.898 0.25 -13.453 1 98.31 78 SER A N 1
ATOM 626 C CA . SER A 1 78 ? 15.273 -1.066 -13.516 1 98.31 78 SER A CA 1
ATOM 627 C C . SER A 1 78 ? 15.328 -1.771 -12.164 1 98.31 78 SER A C 1
ATOM 629 O O . SER A 1 78 ? 16.359 -1.761 -11.5 1 98.31 78 SER A O 1
ATOM 631 N N . ILE A 1 79 ? 14.18 -2.328 -11.82 1 98.5 79 ILE A N 1
ATOM 632 C CA . ILE A 1 79 ? 14.164 -3.006 -10.531 1 98.5 79 ILE A CA 1
ATOM 633 C C . ILE A 1 79 ? 13.828 -4.48 -10.727 1 98.5 79 ILE A C 1
ATOM 635 O O . ILE A 1 79 ? 13.242 -4.859 -11.742 1 98.5 79 ILE A O 1
ATOM 639 N N . VAL A 1 80 ? 14.273 -5.25 -9.797 1 98.44 80 VAL A N 1
ATOM 640 C CA . VAL A 1 80 ? 13.922 -6.66 -9.711 1 98.44 80 VAL A CA 1
ATOM 641 C C . VAL A 1 80 ? 13.148 -6.926 -8.422 1 98.44 80 VAL A C 1
ATOM 643 O O . VAL A 1 80 ? 13.578 -6.504 -7.344 1 98.44 80 VAL A O 1
ATOM 646 N N . VAL A 1 81 ? 12.039 -7.57 -8.516 1 98.69 81 VAL A N 1
ATOM 647 C CA . VAL A 1 81 ? 11.25 -7.922 -7.34 1 98.69 81 VAL A CA 1
ATOM 648 C C . VAL A 1 81 ? 11.336 -9.422 -7.086 1 98.69 81 VAL A C 1
ATOM 650 O O . VAL A 1 81 ? 10.875 -10.227 -7.91 1 98.69 81 VAL A O 1
ATOM 653 N N . GLY A 1 82 ? 11.938 -9.766 -5.941 1 97.75 82 GLY A N 1
ATOM 654 C CA . GLY A 1 82 ? 11.945 -11.156 -5.516 1 97.75 82 GLY A CA 1
ATOM 655 C C . GLY A 1 82 ? 10.758 -11.523 -4.652 1 97.75 82 GLY A C 1
ATOM 656 O O . GLY A 1 82 ? 10.227 -10.688 -3.922 1 97.75 82 GLY A O 1
ATOM 657 N N . VAL A 1 83 ? 10.406 -12.828 -4.699 1 97.25 83 VAL A N 1
ATOM 658 C CA . VAL A 1 83 ? 9.242 -13.297 -3.959 1 97.25 83 VAL A CA 1
ATOM 659 C C . VAL A 1 83 ? 9.625 -14.516 -3.111 1 97.25 83 VAL A C 1
ATOM 661 O O . VAL A 1 83 ? 10.367 -15.383 -3.564 1 97.25 83 VAL A O 1
ATOM 664 N N . LYS A 1 84 ? 9.109 -14.539 -1.911 1 97 84 LYS A N 1
ATOM 665 C CA . LYS A 1 84 ? 9.164 -15.703 -1.029 1 97 84 LYS A CA 1
ATOM 666 C C . LYS A 1 84 ? 7.809 -15.945 -0.362 1 97 84 LYS A C 1
ATOM 668 O O . LYS A 1 84 ? 6.988 -15.031 -0.258 1 97 84 LYS A O 1
ATOM 673 N N . ILE A 1 85 ? 7.617 -17.188 0.082 1 97.56 85 ILE A N 1
ATOM 674 C CA . ILE A 1 85 ? 6.344 -17.578 0.675 1 97.56 85 ILE A CA 1
ATOM 675 C C . ILE A 1 85 ? 6.555 -17.969 2.133 1 97.56 85 ILE A C 1
ATOM 677 O O . ILE A 1 85 ? 7.555 -18.609 2.471 1 97.56 85 ILE A O 1
ATOM 681 N N . SER A 1 86 ? 5.66 -17.594 2.98 1 98.19 86 SER A N 1
ATOM 682 C CA . SER A 1 86 ? 5.66 -18.047 4.367 1 98.19 86 SER A CA 1
ATOM 683 C C . SER A 1 86 ? 4.242 -18.188 4.902 1 98.19 86 SER A C 1
ATOM 685 O O . SER A 1 86 ? 3.273 -17.891 4.199 1 98.19 86 SER A O 1
ATOM 687 N N . ASP A 1 87 ? 4.094 -18.766 6.176 1 98.38 87 ASP A N 1
ATOM 688 C CA . ASP A 1 87 ? 2.844 -18.812 6.93 1 98.38 87 ASP A CA 1
ATOM 689 C C . ASP A 1 87 ? 1.736 -19.484 6.113 1 98.38 87 ASP A C 1
ATOM 691 O O . ASP A 1 87 ? 0.652 -18.922 5.957 1 98.38 87 ASP A O 1
ATOM 695 N N . ILE A 1 88 ? 2.107 -20.562 5.57 1 97.69 88 ILE A N 1
ATOM 696 C CA . ILE A 1 88 ? 1.13 -21.328 4.805 1 97.69 88 ILE A CA 1
ATOM 697 C C . ILE A 1 88 ? 0.14 -21.984 5.754 1 97.69 88 ILE A C 1
ATOM 699 O O . ILE A 1 88 ? 0.538 -22.75 6.637 1 97.69 88 ILE A O 1
ATOM 703 N N . ASN A 1 89 ? -1.099 -21.656 5.617 1 97.31 89 ASN A N 1
ATOM 704 C CA . ASN A 1 89 ? -2.201 -22.25 6.371 1 97.31 89 ASN A CA 1
ATOM 705 C C . ASN A 1 89 ? -3.195 -22.953 5.449 1 97.31 89 ASN A C 1
ATOM 707 O O . ASN A 1 89 ? -2.863 -23.297 4.312 1 97.31 89 ASN A O 1
ATOM 711 N N . GLU A 1 90 ? -4.41 -23.297 5.953 1 96.88 90 GLU A N 1
ATOM 712 C CA . GLU A 1 90 ? -5.375 -24.078 5.199 1 96.88 90 GLU A CA 1
ATOM 713 C C . GLU A 1 90 ? -5.945 -23.297 4.031 1 96.88 90 GLU A C 1
ATOM 715 O O . GLU A 1 90 ? -6.266 -23.859 2.982 1 96.88 90 GLU A O 1
ATOM 720 N N . ASP A 1 91 ? -6.09 -22 4.223 1 97.44 91 ASP A N 1
ATOM 721 C CA . ASP A 1 91 ? -6.785 -21.234 3.195 1 97.44 91 ASP A CA 1
ATOM 722 C C . ASP A 1 91 ? -6.023 -19.953 2.867 1 97.44 91 ASP A C 1
ATOM 724 O O . ASP A 1 91 ? -6.574 -19.031 2.238 1 97.44 91 ASP A O 1
ATOM 728 N N . ARG A 1 92 ? -4.785 -19.797 3.352 1 98.12 92 ARG A N 1
ATOM 729 C CA . ARG A 1 92 ? -4.086 -18.531 3.166 1 98.12 92 ARG A CA 1
ATOM 730 C C . ARG A 1 92 ? -2.576 -18.719 3.268 1 98.12 92 ARG A C 1
ATOM 732 O O . ARG A 1 92 ? -2.104 -19.75 3.754 1 98.12 92 ARG A O 1
ATOM 739 N N . PHE A 1 93 ? -1.837 -17.812 2.844 1 98.12 93 PHE A N 1
ATOM 740 C CA . PHE A 1 93 ? -0.383 -17.75 2.932 1 98.12 93 PHE A CA 1
ATOM 741 C C . PHE A 1 93 ? 0.107 -16.312 2.828 1 98.12 93 PHE A C 1
ATOM 743 O O . PHE A 1 93 ? -0.667 -15.414 2.502 1 98.12 93 PHE A O 1
ATOM 750 N N . VAL A 1 94 ? 1.37 -16.109 3.189 1 98.75 94 VAL A N 1
ATOM 751 C CA . VAL A 1 94 ? 1.966 -14.781 3.115 1 98.75 94 VAL A CA 1
ATOM 752 C C . VAL A 1 94 ? 3.029 -14.75 2.02 1 98.75 94 VAL A C 1
ATOM 754 O O . VAL A 1 94 ? 3.873 -15.648 1.94 1 98.75 94 VAL A O 1
ATOM 757 N N . MET A 1 95 ? 2.918 -13.773 1.168 1 98.38 95 MET A N 1
ATOM 758 C CA . MET A 1 95 ? 3.943 -13.508 0.16 1 98.38 95 MET A CA 1
ATOM 759 C C . MET A 1 95 ? 4.828 -12.344 0.573 1 98.38 95 MET A C 1
ATOM 761 O O . MET A 1 95 ? 4.328 -11.258 0.887 1 98.38 95 MET A O 1
ATOM 765 N N . HIS A 1 96 ? 6.102 -12.578 0.516 1 98.69 96 HIS A N 1
ATOM 766 C CA . HIS A 1 96 ? 7.082 -11.539 0.808 1 98.69 96 HIS A CA 1
ATOM 767 C C . HIS A 1 96 ? 7.711 -11 -0.473 1 98.69 96 HIS A C 1
ATOM 769 O O . HIS A 1 96 ? 8.031 -11.766 -1.384 1 98.69 96 HIS A O 1
ATOM 775 N N . TYR A 1 97 ? 7.855 -9.711 -0.508 1 98.69 97 TYR A N 1
ATOM 776 C CA . TYR A 1 97 ? 8.438 -9.031 -1.659 1 98.69 97 TYR A CA 1
ATOM 777 C C . TYR A 1 97 ? 9.727 -8.312 -1.272 1 98.69 97 TYR A C 1
ATOM 779 O O . TYR A 1 97 ? 9.789 -7.672 -0.22 1 98.69 97 TYR A O 1
ATOM 787 N N . THR A 1 98 ? 10.742 -8.414 -2.049 1 98.69 98 THR A N 1
ATOM 788 C CA . THR A 1 98 ? 11.977 -7.652 -1.936 1 98.69 98 THR A CA 1
ATOM 789 C C . THR A 1 98 ? 12.297 -6.938 -3.244 1 98.69 98 THR A C 1
ATOM 791 O O . THR A 1 98 ? 12.469 -7.574 -4.285 1 98.69 98 THR A O 1
ATOM 794 N N . VAL A 1 99 ? 12.352 -5.629 -3.211 1 98.75 99 VAL A N 1
ATOM 795 C CA . VAL A 1 99 ? 12.625 -4.816 -4.395 1 98.75 99 VAL A CA 1
ATOM 796 C C . VAL A 1 99 ? 14.102 -4.438 -4.43 1 98.75 99 VAL A C 1
ATOM 798 O O . VAL A 1 99 ? 14.609 -3.797 -3.506 1 98.75 99 VAL A O 1
ATOM 801 N N . PHE A 1 100 ? 14.75 -4.801 -5.484 1 98.75 100 PHE A N 1
ATOM 802 C CA . PHE A 1 100 ? 16.156 -4.504 -5.703 1 98.75 100 PHE A CA 1
ATOM 803 C C . PHE A 1 100 ? 16.328 -3.525 -6.859 1 98.75 100 PHE A C 1
ATOM 805 O O . PHE A 1 100 ? 15.828 -3.762 -7.961 1 98.75 100 PHE A O 1
ATOM 812 N N . SER A 1 101 ? 16.969 -2.418 -6.602 1 98.75 101 SER A N 1
ATOM 813 C CA . SER A 1 101 ? 17.297 -1.427 -7.625 1 98.75 101 SER A CA 1
ATOM 814 C C . SER A 1 101 ? 18.594 -1.773 -8.344 1 98.7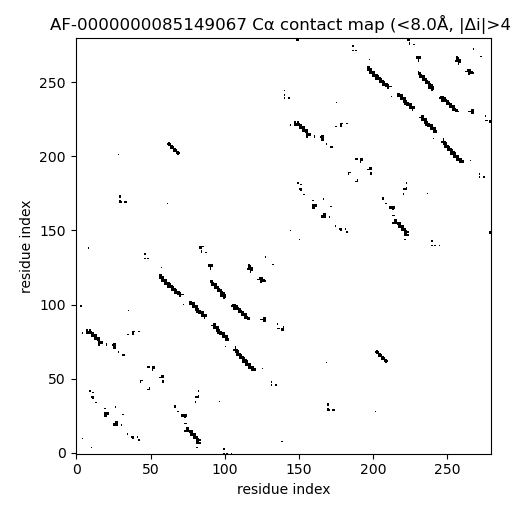5 101 SER A C 1
ATOM 816 O O . SER A 1 101 ? 19.641 -1.872 -7.719 1 98.75 101 SER A O 1
ATOM 818 N N . LYS A 1 102 ? 18.531 -1.948 -9.633 1 98.06 102 LYS A N 1
ATOM 819 C CA . LYS A 1 102 ? 19.75 -2.225 -10.398 1 98.06 102 LYS A CA 1
ATOM 820 C C . LYS A 1 102 ? 20.672 -1.012 -10.422 1 98.06 102 LYS A C 1
ATOM 822 O O . LYS A 1 102 ? 21.891 -1.158 -10.391 1 98.06 102 LYS A O 1
ATOM 827 N N . ALA A 1 103 ? 20.094 0.169 -10.492 1 98.06 103 ALA A N 1
ATOM 828 C CA . ALA A 1 103 ? 20.875 1.396 -10.508 1 98.06 103 ALA A CA 1
ATOM 829 C C . ALA A 1 103 ? 21.625 1.581 -9.195 1 98.06 103 ALA A C 1
ATOM 831 O O . ALA A 1 103 ? 22.781 2.016 -9.18 1 98.06 103 ALA A O 1
ATOM 832 N N . GLN A 1 104 ? 20.984 1.261 -8.109 1 97.94 104 GLN A N 1
ATOM 833 C CA . GLN A 1 104 ? 21.578 1.494 -6.797 1 97.94 104 GLN A CA 1
ATOM 834 C C . GLN A 1 104 ? 22.312 0.254 -6.293 1 97.94 104 GLN A C 1
ATOM 836 O O . GLN A 1 104 ? 23.047 0.319 -5.305 1 97.94 104 GLN A O 1
ATOM 841 N N . GLN A 1 105 ? 22.062 -0.811 -6.988 1 98 105 GLN A N 1
ATOM 842 C CA . GLN A 1 105 ? 22.609 -2.09 -6.559 1 98 105 GLN A CA 1
ATOM 843 C C . GLN A 1 105 ? 22.328 -2.344 -5.082 1 98 105 GLN A C 1
ATOM 845 O O . GLN A 1 105 ? 23.25 -2.689 -4.32 1 98 105 GLN A O 1
ATOM 850 N N . ALA A 1 106 ? 21.094 -2.174 -4.672 1 98.25 106 ALA A N 1
ATOM 851 C CA . ALA A 1 106 ? 20.688 -2.303 -3.275 1 98.25 106 ALA A CA 1
ATOM 852 C C . ALA A 1 106 ? 19.188 -2.615 -3.174 1 98.25 106 ALA A C 1
ATOM 854 O O . ALA A 1 106 ? 18.422 -2.268 -4.066 1 98.25 106 ALA A O 1
ATOM 855 N N . VAL A 1 107 ? 18.844 -3.334 -2.059 1 98.56 107 VAL A N 1
ATOM 856 C CA . VAL A 1 107 ? 17.422 -3.475 -1.716 1 98.56 107 VAL A CA 1
ATOM 857 C C . VAL A 1 107 ? 16.859 -2.117 -1.305 1 98.56 107 VAL A C 1
ATOM 859 O O . VAL A 1 107 ? 17.422 -1.432 -0.453 1 98.56 107 VAL A O 1
ATOM 862 N N . THR A 1 108 ? 15.75 -1.736 -1.943 1 98.69 108 THR A N 1
ATOM 863 C CA . THR A 1 108 ? 15.195 -0.41 -1.69 1 98.69 108 THR A CA 1
ATOM 864 C C . THR A 1 108 ? 13.891 -0.508 -0.916 1 98.69 108 THR A C 1
ATOM 866 O O . THR A 1 108 ? 13.492 0.442 -0.239 1 98.69 108 THR A O 1
ATOM 869 N N . THR A 1 109 ? 13.219 -1.585 -1.022 1 98.81 109 THR A N 1
ATOM 870 C CA . THR A 1 109 ? 11.891 -1.749 -0.433 1 98.81 109 THR A CA 1
ATOM 871 C C . THR A 1 109 ? 11.617 -3.217 -0.117 1 98.81 109 THR A C 1
ATOM 873 O O . THR A 1 109 ? 11.977 -4.102 -0.897 1 98.81 109 THR A O 1
ATOM 876 N N . ILE A 1 110 ? 11 -3.451 1.001 1 98.88 110 ILE A N 1
ATOM 877 C CA . ILE A 1 110 ? 10.477 -4.777 1.32 1 98.88 110 ILE A CA 1
ATOM 878 C C . ILE A 1 110 ? 8.992 -4.684 1.661 1 98.88 110 ILE A C 1
ATOM 880 O O . ILE A 1 110 ? 8.516 -3.639 2.109 1 98.88 110 ILE A O 1
ATOM 884 N N . GLY A 1 111 ? 8.312 -5.711 1.408 1 98.81 111 GLY A N 1
ATOM 885 C CA . GLY A 1 111 ? 6.891 -5.746 1.714 1 98.81 111 GLY A CA 1
ATOM 886 C C . GLY A 1 111 ? 6.336 -7.156 1.81 1 98.81 111 GLY A C 1
ATOM 887 O O . GLY A 1 111 ? 7.07 -8.133 1.633 1 98.81 111 GLY A O 1
ATOM 888 N N . TRP A 1 112 ? 5.09 -7.223 2.166 1 98.88 112 TRP A N 1
ATOM 889 C CA . TRP A 1 112 ? 4.414 -8.516 2.213 1 98.88 112 TRP A CA 1
ATOM 890 C C . TRP A 1 112 ? 2.912 -8.352 1.997 1 98.88 112 TRP A C 1
ATOM 892 O O . TRP A 1 112 ? 2.381 -7.242 2.096 1 98.88 112 TRP A O 1
ATOM 902 N N . ALA A 1 113 ? 2.281 -9.398 1.668 1 98.81 113 ALA A N 1
ATOM 903 C CA . ALA A 1 113 ? 0.83 -9.469 1.518 1 98.81 113 ALA A CA 1
ATOM 904 C C . ALA A 1 113 ? 0.289 -10.805 2.029 1 98.81 113 ALA A C 1
ATOM 906 O O . ALA A 1 113 ? 0.893 -11.852 1.801 1 98.81 113 ALA A O 1
ATOM 907 N N . LYS A 1 114 ? -0.751 -10.766 2.781 1 98.75 114 LYS A N 1
ATOM 908 C CA . LYS A 1 114 ? -1.517 -11.953 3.139 1 98.75 114 LYS A CA 1
ATOM 909 C C . LYS A 1 114 ? -2.543 -12.289 2.062 1 98.75 114 LYS A C 1
ATOM 911 O O . LYS A 1 114 ? -3.412 -11.477 1.748 1 98.75 114 LYS A O 1
ATOM 916 N N . VAL A 1 115 ? -2.426 -13.438 1.552 1 97.94 115 VAL A N 1
ATOM 917 C CA . VAL A 1 115 ? -3.264 -13.898 0.452 1 97.94 115 VAL A CA 1
ATOM 918 C C . VAL A 1 115 ? -4.23 -14.969 0.958 1 97.94 115 VAL A C 1
ATOM 920 O O . VAL A 1 115 ? -3.818 -15.93 1.607 1 97.94 115 VAL A O 1
ATOM 923 N N . VAL A 1 116 ? -5.453 -14.773 0.71 1 97.31 116 VAL A N 1
ATOM 924 C CA . VAL A 1 116 ? -6.488 -15.703 1.144 1 97.31 116 VAL A CA 1
ATOM 925 C C . VAL A 1 116 ? -7.191 -16.297 -0.076 1 97.31 116 VAL A C 1
ATOM 927 O O . VAL A 1 116 ? -7.566 -15.578 -0.999 1 97.31 116 VAL A O 1
ATOM 930 N N . MET A 1 117 ? -7.316 -17.578 -0.036 1 95.88 117 MET A N 1
ATOM 931 C CA . MET A 1 117 ? -8.086 -18.219 -1.097 1 95.88 117 MET A CA 1
ATOM 932 C C . MET A 1 117 ? -9.586 -18.047 -0.866 1 95.88 117 MET A C 1
ATOM 934 O O . MET A 1 117 ? -10.07 -18.234 0.252 1 95.88 117 MET A O 1
ATOM 938 N N . PHE A 1 118 ? -10.242 -17.75 -1.937 1 94.19 118 PHE A N 1
ATOM 939 C CA . PHE A 1 118 ? -11.648 -17.359 -1.859 1 94.19 118 PHE A CA 1
ATOM 940 C C . PHE A 1 118 ? -12.438 -17.953 -3.01 1 94.19 118 PHE A C 1
ATOM 942 O O . PHE A 1 118 ? -11.961 -18 -4.145 1 94.19 118 PHE A O 1
ATOM 949 N N . ASN A 1 119 ? -13.609 -18.5 -2.68 1 93.31 119 ASN A N 1
ATOM 950 C CA . ASN A 1 119 ? -14.547 -18.969 -3.691 1 93.31 119 ASN A CA 1
ATOM 951 C C . ASN A 1 119 ? -15.539 -17.875 -4.086 1 93.31 119 ASN A C 1
ATOM 953 O O . ASN A 1 119 ? -16.453 -17.562 -3.326 1 93.31 119 ASN A O 1
ATOM 957 N N . PHE A 1 120 ? -15.438 -17.375 -5.219 1 87.69 120 PHE A N 1
ATOM 958 C CA . PHE A 1 120 ? -16.219 -16.219 -5.656 1 87.69 120 PHE A CA 1
ATOM 959 C C . PHE A 1 120 ? -17.641 -16.625 -5.988 1 87.69 120 PHE A C 1
ATOM 961 O O . PHE A 1 120 ? -18.531 -15.781 -6.051 1 87.69 120 PHE A O 1
ATOM 968 N N . LYS A 1 121 ? -17.906 -17.891 -6.195 1 89.38 121 LYS A N 1
ATOM 969 C CA . LYS A 1 121 ? -19.25 -18.391 -6.457 1 89.38 121 LYS A CA 1
ATOM 970 C C . LYS A 1 121 ? -20.047 -18.5 -5.164 1 89.38 121 LYS A C 1
ATOM 972 O O . LYS A 1 121 ? -21.234 -18.125 -5.129 1 89.38 121 LYS A O 1
ATOM 977 N N . THR A 1 122 ? -19.375 -18.953 -4.105 1 91.5 122 THR A N 1
ATOM 978 C CA . THR A 1 122 ? -20.078 -19.172 -2.844 1 91.5 122 THR A CA 1
ATOM 979 C C . THR A 1 122 ? -19.922 -17.984 -1.913 1 91.5 122 THR A C 1
ATOM 981 O O . THR A 1 122 ? -20.672 -17.828 -0.947 1 91.5 122 THR A O 1
ATOM 984 N N . GLY A 1 123 ? -18.906 -17.188 -2.152 1 89.19 123 GLY A N 1
ATOM 985 C CA . GLY A 1 123 ? -18.625 -16.047 -1.293 1 89.19 123 GLY A CA 1
ATOM 986 C C . GLY A 1 123 ? -17.984 -16.438 0.025 1 89.19 123 GLY A C 1
ATOM 987 O O . GLY A 1 123 ? -18.203 -15.773 1.044 1 89.19 123 GLY A O 1
ATOM 988 N N . LYS A 1 124 ? -17.281 -17.562 0.017 1 94.12 124 LYS A N 1
ATOM 989 C CA . LYS A 1 124 ? -16.625 -18.078 1.219 1 94.12 124 LYS A CA 1
ATOM 990 C C . LYS A 1 124 ? -15.148 -18.375 0.961 1 94.12 124 LYS A C 1
ATOM 992 O O . LYS A 1 124 ? -14.734 -18.516 -0.19 1 94.12 124 LYS A O 1
ATOM 997 N N . LYS A 1 125 ? -14.438 -18.469 2.045 1 95.12 125 LYS A N 1
ATOM 998 C CA . LYS A 1 125 ? -13.047 -18.891 1.934 1 95.12 125 LYS A CA 1
ATOM 999 C C . LYS A 1 125 ? -12.938 -20.297 1.36 1 95.12 125 LYS A C 1
ATOM 1001 O O . LYS A 1 125 ? -13.859 -21.109 1.505 1 95.12 125 LYS A O 1
ATOM 1006 N N . ALA A 1 126 ? -11.883 -20.484 0.723 1 95.12 126 ALA A N 1
ATOM 1007 C CA . ALA A 1 126 ? -11.625 -21.797 0.122 1 95.12 126 ALA A CA 1
ATOM 1008 C C . ALA A 1 126 ? -10.281 -22.359 0.575 1 95.12 126 ALA A C 1
ATOM 1010 O O . ALA A 1 126 ? -9.344 -21.594 0.831 1 95.12 126 ALA A O 1
ATOM 1011 N N . LYS A 1 127 ? -10.172 -23.641 0.575 1 94.44 127 LYS A N 1
ATOM 1012 C CA . LYS A 1 127 ? -8.93 -24.297 0.984 1 94.44 127 LYS A CA 1
ATOM 1013 C C . LYS A 1 127 ? -7.918 -24.328 -0.157 1 94.44 127 LYS A C 1
ATOM 1015 O O . LYS A 1 127 ? -8.297 -24.344 -1.33 1 94.44 127 LYS A O 1
ATOM 1020 N N . LEU A 1 128 ? -6.645 -24.344 0.283 1 93.75 128 LEU A N 1
ATOM 1021 C CA . LEU A 1 128 ? -5.602 -24.609 -0.701 1 93.75 128 LEU A CA 1
ATOM 1022 C C . LEU A 1 128 ? -5.715 -26.016 -1.261 1 93.75 128 LEU A C 1
ATOM 1024 O O . LEU A 1 128 ? -5.871 -26.984 -0.503 1 93.75 128 LEU A O 1
ATOM 1028 N N . THR A 1 129 ? -5.613 -26.094 -2.578 1 90.62 129 THR A N 1
ATOM 1029 C CA . THR A 1 129 ? -5.551 -27.4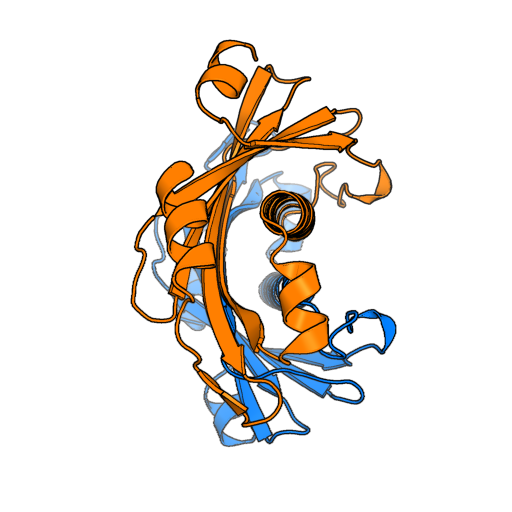38 -3.158 1 90.62 129 THR A CA 1
ATOM 1030 C C . THR A 1 129 ? -4.195 -28.078 -2.891 1 90.62 129 THR A C 1
ATOM 1032 O O . THR A 1 129 ? -3.207 -27.375 -2.652 1 90.62 129 THR A O 1
ATOM 1035 N N . PRO A 1 130 ? -4.148 -29.375 -2.934 1 92 130 PRO A N 1
ATOM 1036 C CA . PRO A 1 130 ? -2.852 -30.031 -2.754 1 92 130 PRO A CA 1
ATOM 1037 C C . PRO A 1 130 ? -1.806 -29.547 -3.76 1 92 130 PRO A C 1
ATOM 1039 O O . PRO A 1 130 ? -0.629 -29.422 -3.414 1 92 130 PRO A O 1
ATOM 1042 N N . GLU A 1 131 ? -2.225 -29.344 -4.977 1 90 131 GLU A N 1
ATOM 1043 C CA . GLU A 1 131 ? -1.315 -28.891 -6.023 1 90 131 GLU A CA 1
ATOM 1044 C C . GLU A 1 131 ? -0.75 -27.516 -5.695 1 90 131 GLU A C 1
ATOM 1046 O O . GLU A 1 131 ? 0.449 -27.266 -5.848 1 90 131 GLU A O 1
ATOM 1051 N N . LEU A 1 132 ? -1.628 -26.625 -5.27 1 91.12 132 LEU A N 1
ATOM 1052 C CA . LEU A 1 132 ? -1.197 -25.281 -4.902 1 91.12 132 LEU A CA 1
ATOM 1053 C C . LEU A 1 132 ? -0.291 -25.328 -3.676 1 91.12 132 LEU A C 1
ATOM 1055 O O . LEU A 1 132 ? 0.733 -24.641 -3.635 1 91.12 132 LEU A O 1
ATOM 1059 N N . LEU A 1 133 ? -0.64 -26.062 -2.738 1 94.06 133 LEU A N 1
ATOM 1060 C CA . LEU A 1 133 ? 0.159 -26.203 -1.524 1 94.06 133 LEU A CA 1
ATOM 1061 C C . LEU A 1 133 ? 1.578 -26.656 -1.855 1 94.06 133 LEU A C 1
ATOM 1063 O O . LEU A 1 133 ? 2.547 -26.094 -1.342 1 94.06 133 LEU A O 1
ATOM 1067 N N . SER A 1 134 ? 1.69 -27.641 -2.674 1 93.88 134 SER A N 1
ATOM 1068 C CA . SER A 1 134 ? 2.996 -28.156 -3.078 1 93.88 134 SER A CA 1
ATOM 1069 C C . SER A 1 134 ? 3.824 -27.078 -3.768 1 93.88 134 SER A C 1
ATOM 1071 O O . SER A 1 134 ? 5.02 -26.953 -3.506 1 93.88 134 SER A O 1
ATOM 1073 N N . ALA A 1 135 ? 3.193 -26.359 -4.684 1 92.25 135 ALA A N 1
ATOM 1074 C CA . ALA A 1 135 ? 3.877 -25.297 -5.402 1 92.25 135 ALA A CA 1
ATOM 1075 C C . ALA A 1 135 ? 4.371 -24.219 -4.441 1 92.25 135 ALA A C 1
ATOM 1077 O O . ALA A 1 135 ? 5.488 -23.719 -4.586 1 92.25 135 ALA A O 1
ATOM 1078 N N . LEU A 1 136 ? 3.512 -23.828 -3.461 1 94.44 136 LEU A N 1
ATOM 1079 C CA . LEU A 1 136 ? 3.865 -22.812 -2.479 1 94.44 136 LEU A CA 1
ATOM 1080 C C . LEU A 1 136 ? 5.047 -23.266 -1.628 1 94.44 136 LEU A C 1
ATOM 1082 O O . LEU A 1 136 ? 5.957 -22.484 -1.351 1 94.44 136 LEU A O 1
ATOM 1086 N N . LEU A 1 137 ? 5.07 -24.484 -1.252 1 94.5 137 LEU A N 1
ATOM 1087 C CA . LEU A 1 137 ? 6.105 -25.016 -0.379 1 94.5 137 LEU A CA 1
ATOM 1088 C C . LEU A 1 137 ? 7.465 -25 -1.071 1 94.5 137 LEU A C 1
ATOM 1090 O O . LEU A 1 137 ? 8.5 -24.891 -0.41 1 94.5 137 LEU A O 1
ATOM 1094 N N . GLU A 1 138 ? 7.469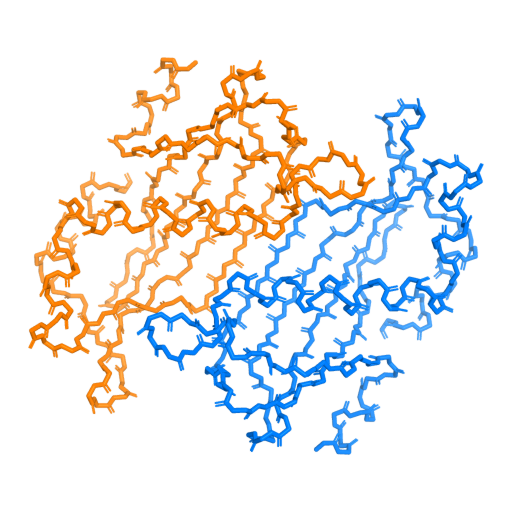 -25.078 -2.365 1 91.75 138 GLU A N 1
ATOM 1095 C CA . GLU A 1 138 ? 8.711 -25.031 -3.135 1 91.75 138 GLU A CA 1
ATOM 1096 C C . GLU A 1 138 ? 9.359 -23.641 -3.055 1 91.75 138 GLU A C 1
ATOM 1098 O O . GLU A 1 138 ? 10.539 -23.484 -3.379 1 91.75 138 GLU A O 1
ATOM 1103 N N . HIS A 1 139 ? 8.617 -22.672 -2.658 1 90.38 139 HIS A N 1
ATOM 1104 C CA . HIS A 1 139 ? 9.117 -21.297 -2.672 1 90.38 139 HIS A CA 1
ATOM 1105 C C . HIS A 1 139 ? 9.078 -20.688 -1.275 1 90.38 139 HIS A C 1
ATOM 1107 O O . HIS A 1 139 ? 9.062 -19.469 -1.131 1 90.38 139 HIS A O 1
ATOM 1113 N N . GLU A 1 140 ? 9.023 -21.5 -0.302 1 90.12 140 GLU A N 1
ATOM 1114 C CA . GLU A 1 140 ? 9.062 -21.031 1.081 1 90.12 140 GLU A CA 1
ATOM 1115 C C . GLU A 1 140 ? 10.43 -20.438 1.423 1 90.12 140 GLU A C 1
ATOM 1117 O O . GLU A 1 140 ? 11.461 -20.969 0.982 1 90.12 140 GLU A O 1
ATOM 1122 N N . MET B 1 1 ? -22.953 6.641 9.031 1 74.5 1 MET B N 1
ATOM 1123 C CA . MET B 1 1 ? -22.125 7.754 8.57 1 74.5 1 MET B CA 1
ATOM 1124 C C . MET B 1 1 ? -21.938 8.781 9.688 1 74.5 1 MET B C 1
ATOM 1126 O O . MET B 1 1 ? -20.812 9.188 9.969 1 74.5 1 MET B O 1
ATOM 1130 N N . ASN B 1 2 ? -22.969 9.18 10.344 1 74.56 2 ASN B N 1
ATOM 1131 C CA . ASN B 1 2 ? -22.875 10.195 11.383 1 74.56 2 ASN B CA 1
ATOM 1132 C C . ASN B 1 2 ? -21.922 9.758 12.5 1 74.56 2 ASN B C 1
ATOM 1134 O O . ASN B 1 2 ? -21.109 10.547 12.969 1 74.56 2 ASN B O 1
ATOM 1138 N N . ASP B 1 3 ? -22.031 8.492 12.898 1 83.06 3 ASP B N 1
ATOM 1139 C CA . ASP B 1 3 ? -21.156 7.973 13.945 1 83.06 3 ASP B CA 1
ATOM 1140 C C . ASP B 1 3 ? -19.688 7.957 13.484 1 83.06 3 ASP B C 1
ATOM 1142 O O . ASP B 1 3 ? -18.781 8.266 14.266 1 83.06 3 ASP B O 1
ATOM 1146 N N . PHE B 1 4 ? -19.484 7.66 12.234 1 84.38 4 PHE B N 1
ATOM 1147 C CA . PHE B 1 4 ? -18.156 7.641 11.648 1 84.38 4 PHE B CA 1
ATOM 1148 C C . PHE B 1 4 ? -17.516 9.031 11.703 1 84.38 4 PHE B C 1
ATOM 1150 O O . PHE B 1 4 ? -16.375 9.18 12.117 1 84.38 4 PHE B O 1
ATOM 1157 N N . LEU B 1 5 ? -18.25 9.992 11.328 1 82.19 5 LEU B N 1
ATOM 1158 C CA . LEU B 1 5 ? -17.75 11.367 11.281 1 82.19 5 LEU B CA 1
ATOM 1159 C C . LEU B 1 5 ? -17.484 11.883 12.688 1 82.19 5 LEU B C 1
ATOM 1161 O O . LEU B 1 5 ? -16.531 12.656 12.898 1 82.19 5 LEU B O 1
ATOM 1165 N N . ALA B 1 6 ? -18.359 11.43 13.602 1 81.44 6 ALA B N 1
ATOM 1166 C CA . ALA B 1 6 ? -18.188 11.859 14.992 1 81.44 6 ALA B CA 1
ATOM 1167 C C . ALA B 1 6 ? -16.891 11.312 15.578 1 81.44 6 ALA B C 1
ATOM 1169 O O . ALA B 1 6 ? -16.281 11.945 16.453 1 81.44 6 ALA B O 1
ATOM 1170 N N . GLN B 1 7 ? -16.484 10.227 15.055 1 84.81 7 GLN B N 1
ATOM 1171 C CA . GLN B 1 7 ? -15.305 9.555 15.594 1 84.81 7 GLN B CA 1
ATOM 1172 C C . GLN B 1 7 ? -14.023 10.039 14.914 1 84.81 7 GLN B C 1
ATOM 1174 O O . GLN B 1 7 ? -12.922 9.742 15.367 1 84.81 7 GLN B O 1
ATOM 1179 N N . HIS B 1 8 ? -14.242 10.734 13.875 1 86.12 8 HIS B N 1
ATOM 1180 C CA . HIS B 1 8 ? -13.102 11.227 13.117 1 86.12 8 HIS B CA 1
ATOM 1181 C C . HIS B 1 8 ? -13.188 12.734 12.898 1 86.12 8 HIS B C 1
ATOM 1183 O O . HIS B 1 8 ? -13.867 13.195 11.984 1 86.12 8 HIS B O 1
ATOM 1189 N N . SER B 1 9 ? -12.414 13.43 13.648 1 82.56 9 SER B N 1
ATOM 1190 C CA . SER B 1 9 ? -12.445 14.883 13.562 1 82.56 9 SER B CA 1
ATOM 1191 C C . SER B 1 9 ? -11.906 15.367 12.219 1 82.56 9 SER B C 1
ATOM 1193 O O . SER B 1 9 ? -12.203 16.484 11.789 1 82.56 9 SER B O 1
ATOM 1195 N N . ILE B 1 10 ? -11.086 14.617 11.562 1 90.31 10 ILE B N 1
ATOM 1196 C CA . ILE B 1 10 ? -10.555 14.914 10.242 1 90.31 10 ILE B CA 1
ATOM 1197 C C . ILE B 1 10 ? -10.93 13.805 9.266 1 90.31 10 ILE B C 1
ATOM 1199 O O . ILE B 1 10 ? -10.664 12.633 9.523 1 90.31 10 ILE B O 1
ATOM 1203 N N . SER B 1 11 ? -11.594 14.219 8.305 1 94.69 11 SER B N 1
ATOM 1204 C CA . SER B 1 11 ? -12.008 13.273 7.277 1 94.69 11 SER B CA 1
ATOM 1205 C C . SER B 1 11 ? -11.945 13.898 5.887 1 94.69 11 SER B C 1
ATOM 1207 O O . SER B 1 11 ? -12.023 15.117 5.746 1 94.69 11 SER B O 1
ATOM 1209 N N . THR B 1 12 ? -11.711 13.133 4.902 1 97.5 12 THR B N 1
ATOM 1210 C CA . THR B 1 12 ? -11.594 13.539 3.508 1 97.5 12 THR B CA 1
ATOM 1211 C C . THR B 1 12 ? -12.57 12.758 2.635 1 97.5 12 THR B C 1
ATOM 1213 O O . THR B 1 12 ? -12.609 11.531 2.678 1 97.5 12 THR B O 1
ATOM 1216 N N . ASP B 1 13 ? -13.375 13.484 1.854 1 97.69 13 ASP B N 1
ATOM 1217 C CA . ASP B 1 13 ? -14.289 12.859 0.904 1 97.69 13 ASP B CA 1
ATOM 1218 C C . ASP B 1 13 ? -13.586 12.562 -0.42 1 97.69 13 ASP B C 1
ATOM 1220 O O . ASP B 1 13 ? -12.891 13.422 -0.963 1 97.69 13 ASP B O 1
ATOM 1224 N N . ILE B 1 14 ? -13.836 11.359 -0.908 1 98.44 14 ILE B N 1
ATOM 1225 C CA . ILE B 1 14 ? -13.227 10.961 -2.17 1 98.44 14 ILE B CA 1
ATOM 1226 C C . ILE B 1 14 ? -14.258 10.234 -3.031 1 98.44 14 ILE B C 1
ATOM 1228 O O . ILE B 1 14 ? -14.945 9.328 -2.557 1 98.44 14 ILE B O 1
ATOM 1232 N N . GLN B 1 15 ? -14.406 10.648 -4.281 1 98.56 15 GLN B N 1
ATOM 1233 C CA . GLN B 1 15 ? -15.25 9.938 -5.234 1 98.56 15 GLN B CA 1
ATOM 1234 C C . GLN B 1 15 ? -14.477 8.805 -5.914 1 98.56 15 GLN B C 1
ATOM 1236 O O . GLN B 1 15 ? -13.391 9.023 -6.453 1 98.56 15 GLN B O 1
ATOM 1241 N N . VAL B 1 16 ? -15.055 7.625 -5.828 1 98.56 16 VAL B N 1
ATOM 1242 C CA . VAL B 1 16 ? -14.445 6.477 -6.492 1 98.56 16 VAL B CA 1
ATOM 1243 C C . VAL B 1 16 ? -14.578 6.625 -8.008 1 98.56 16 VAL B C 1
ATOM 1245 O O . VAL B 1 16 ? -15.656 6.938 -8.516 1 98.56 16 VAL B O 1
ATOM 1248 N N . ALA B 1 17 ? -13.531 6.461 -8.719 1 98.38 17 ALA B N 1
ATOM 1249 C CA . ALA B 1 17 ? -13.555 6.527 -10.18 1 98.38 17 ALA B CA 1
ATOM 1250 C C . ALA B 1 17 ? -13.68 5.133 -10.789 1 98.38 17 ALA B C 1
ATOM 1252 O O . ALA B 1 17 ? -13.102 4.172 -10.281 1 98.38 17 ALA B O 1
ATOM 1253 N N . TRP B 1 18 ? -14.305 5.055 -11.922 1 97.62 18 TRP B N 1
ATOM 1254 C CA . TRP B 1 18 ? -14.516 3.783 -12.609 1 97.62 18 TRP B CA 1
ATOM 1255 C C . TRP B 1 18 ? -13.18 3.129 -12.961 1 97.62 18 TRP B C 1
ATOM 1257 O O . TRP B 1 18 ? -13.023 1.915 -12.82 1 97.62 18 TRP B O 1
ATOM 1267 N N . GLY B 1 19 ? -12.188 3.822 -13.398 1 97.38 19 GLY B N 1
ATOM 1268 C CA . GLY B 1 19 ? -10.891 3.336 -13.836 1 97.38 19 GLY B CA 1
ATOM 1269 C C . GLY B 1 19 ? -10.039 2.793 -12.703 1 97.38 19 GLY B C 1
ATOM 1270 O O . GLY B 1 19 ? -8.984 2.205 -12.945 1 97.38 19 GLY B O 1
ATOM 1271 N N . GLU B 1 20 ? -10.523 2.941 -11.484 1 98 20 GLU B N 1
ATOM 1272 C CA . GLU B 1 20 ? -9.797 2.447 -10.32 1 98 20 GLU B CA 1
ATOM 1273 C C . GLU B 1 20 ? -10.109 0.979 -10.047 1 98 20 GLU B C 1
ATOM 1275 O O . GLU B 1 20 ? -9.422 0.321 -9.266 1 98 20 GLU B O 1
ATOM 1280 N N . MET B 1 21 ? -11.18 0.491 -10.68 1 97.25 21 MET B N 1
ATOM 1281 C CA . MET B 1 21 ? -11.547 -0.915 -10.531 1 97.25 21 MET B CA 1
ATOM 1282 C C . MET B 1 21 ? -10.656 -1.802 -11.398 1 97.25 21 MET B C 1
ATOM 1284 O O . MET B 1 21 ? -10.242 -1.4 -12.484 1 97.25 21 MET B O 1
ATOM 1288 N N . ASP B 1 22 ? -10.367 -2.975 -10.914 1 94.75 22 ASP B N 1
ATOM 1289 C CA . ASP B 1 22 ? -9.516 -3.891 -11.672 1 94.75 22 ASP B CA 1
ATOM 1290 C C . ASP B 1 22 ? -10.344 -4.996 -12.32 1 94.75 22 ASP B C 1
ATOM 1292 O O . ASP B 1 22 ? -11.57 -4.879 -12.43 1 94.75 22 ASP B O 1
ATOM 1296 N N . ALA B 1 23 ? -9.703 -6.055 -12.859 1 88.19 23 ALA B N 1
ATOM 1297 C CA . ALA B 1 23 ? -10.336 -7.102 -13.656 1 88.19 23 ALA B CA 1
ATOM 1298 C C . ALA B 1 23 ? -11.344 -7.891 -12.828 1 88.19 23 ALA B C 1
ATOM 1300 O O . ALA B 1 23 ? -12.195 -8.602 -13.375 1 88.19 23 ALA B O 1
ATOM 1301 N N . LEU B 1 24 ? -11.219 -7.781 -11.445 1 87.31 24 LEU B N 1
ATOM 1302 C CA . LEU B 1 24 ? -12.172 -8.469 -10.586 1 87.31 24 LEU B CA 1
ATOM 1303 C C . LEU B 1 24 ? -13.359 -7.562 -10.258 1 87.31 24 LEU B C 1
ATOM 1305 O O . LEU B 1 24 ? -14.188 -7.898 -9.406 1 87.31 24 LEU B O 1
ATOM 1309 N N . GLN B 1 25 ? -13.352 -6.344 -10.805 1 91.75 25 GLN B N 1
ATOM 1310 C CA . GLN B 1 25 ? -14.469 -5.406 -10.781 1 91.75 25 GLN B CA 1
ATOM 1311 C C . GLN B 1 25 ? -14.617 -4.766 -9.398 1 91.75 25 GLN B C 1
ATOM 1313 O O . GLN B 1 25 ? -15.734 -4.484 -8.961 1 91.75 25 GLN B O 1
ATOM 1318 N N . HIS B 1 26 ? -13.562 -4.637 -8.711 1 96.38 26 HIS B N 1
ATOM 1319 C CA . HIS B 1 26 ? -13.453 -3.873 -7.477 1 96.38 26 HIS B CA 1
ATOM 1320 C C . HIS B 1 26 ? -12.305 -2.869 -7.551 1 96.38 26 HIS B C 1
ATOM 1322 O O . HIS B 1 26 ? -11.414 -2.998 -8.391 1 96.38 26 HIS B O 1
ATOM 1328 N N . VAL B 1 27 ? -12.391 -1.856 -6.684 1 98.31 27 VAL B N 1
ATOM 1329 C CA . VAL B 1 27 ? -11.25 -0.951 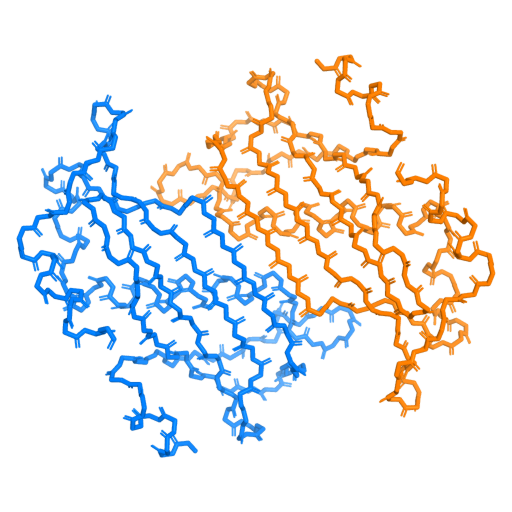-6.574 1 98.31 27 VAL B CA 1
ATOM 1330 C C . VAL B 1 27 ? -9.977 -1.751 -6.289 1 98.31 27 VAL B C 1
ATOM 1332 O O . VAL B 1 27 ? -9.953 -2.584 -5.383 1 98.31 27 VAL B O 1
ATOM 1335 N N . ASN B 1 28 ? -8.953 -1.535 -7.07 1 98.06 28 ASN B N 1
ATOM 1336 C CA . ASN B 1 28 ? -7.676 -2.23 -6.926 1 98.06 28 ASN B CA 1
ATOM 1337 C C . ASN B 1 28 ? -7.023 -1.926 -5.578 1 98.06 28 ASN B C 1
ATOM 1339 O O . ASN B 1 28 ? -7.066 -0.79 -5.105 1 98.06 28 ASN B O 1
ATOM 1343 N N . ASN B 1 29 ? -6.375 -2.936 -5.02 1 97.69 29 ASN B N 1
ATOM 1344 C CA . ASN B 1 29 ? -5.793 -2.807 -3.688 1 97.69 29 ASN B CA 1
ATOM 1345 C C . ASN B 1 29 ? -4.809 -1.645 -3.613 1 97.69 29 ASN B C 1
ATOM 1347 O O . ASN B 1 29 ? -4.703 -0.98 -2.58 1 97.69 29 ASN B O 1
ATOM 1351 N N . SER B 1 30 ? -4.051 -1.421 -4.684 1 98.06 30 SER B N 1
ATOM 1352 C CA . SER B 1 30 ? -3.029 -0.378 -4.66 1 98.06 30 SER B CA 1
ATOM 1353 C C . SER B 1 30 ? -3.66 1.01 -4.598 1 98.06 30 SER B C 1
ATOM 1355 O O . SER B 1 30 ? -3.025 1.967 -4.152 1 98.06 30 SER B O 1
ATOM 1357 N N . VAL B 1 31 ? -4.891 1.171 -5.07 1 98.5 31 VAL B N 1
ATOM 1358 C CA . VAL B 1 31 ? -5.57 2.459 -5.176 1 98.5 31 VAL B CA 1
ATOM 1359 C C . VAL B 1 31 ? -5.852 3.01 -3.777 1 98.5 31 VAL B C 1
ATOM 1361 O O . VAL B 1 31 ? -5.832 4.227 -3.568 1 98.5 31 VAL B O 1
ATOM 1364 N N . TYR B 1 32 ? -6.047 2.148 -2.791 1 98.81 32 TYR B N 1
ATOM 1365 C CA . TYR B 1 32 ? -6.359 2.582 -1.434 1 98.81 32 TYR B CA 1
ATOM 1366 C C . TYR B 1 32 ? -5.211 3.391 -0.841 1 98.81 32 TYR B C 1
ATOM 1368 O O . TYR B 1 32 ? -5.43 4.285 -0.02 1 98.81 32 TYR B O 1
ATOM 1376 N N . PHE B 1 33 ? -4.031 3.133 -1.253 1 98.75 33 PHE B N 1
ATOM 1377 C CA . PHE B 1 33 ? -2.889 3.893 -0.767 1 98.75 33 PHE B CA 1
ATOM 1378 C C . PHE B 1 33 ? -2.883 5.297 -1.356 1 98.75 33 PHE B C 1
ATOM 1380 O O . PHE B 1 33 ? -2.322 6.223 -0.765 1 98.75 33 PHE B O 1
ATOM 1387 N N . LYS B 1 34 ? -3.488 5.465 -2.506 1 98.31 34 LYS B N 1
ATOM 1388 C CA . LYS B 1 34 ? -3.715 6.809 -3.025 1 98.31 34 LYS B CA 1
ATOM 1389 C C . LYS B 1 34 ? -4.789 7.535 -2.223 1 98.31 34 LYS B C 1
ATOM 1391 O O . LYS B 1 34 ? -4.711 8.75 -2.025 1 98.31 34 LYS B O 1
ATOM 1396 N N . TYR B 1 35 ? -5.82 6.793 -1.814 1 98.75 35 TYR B N 1
ATOM 1397 C CA . TYR B 1 35 ? -6.809 7.383 -0.918 1 98.75 35 TYR B CA 1
ATOM 1398 C C . TYR B 1 35 ? -6.16 7.852 0.376 1 98.75 35 TYR B C 1
ATOM 1400 O O . TYR B 1 35 ? -6.426 8.961 0.844 1 98.75 35 TYR B O 1
ATOM 1408 N N . PHE B 1 36 ? -5.281 6.977 0.953 1 98.75 36 PHE B N 1
ATOM 1409 C CA . PHE B 1 36 ? -4.547 7.352 2.156 1 98.75 36 PHE B CA 1
ATOM 1410 C C . PHE B 1 36 ? -3.709 8.602 1.914 1 98.75 36 PHE B C 1
ATOM 1412 O O . PHE B 1 36 ? -3.654 9.492 2.766 1 98.75 36 PHE B O 1
ATOM 1419 N N . GLU B 1 37 ? -3.072 8.641 0.78 1 98 37 GLU B N 1
ATOM 1420 C CA . GLU B 1 37 ? -2.254 9.797 0.417 1 98 37 GLU B CA 1
ATOM 1421 C C . GLU B 1 37 ? -3.094 11.07 0.36 1 98 37 GLU B C 1
ATOM 1423 O O . GLU B 1 37 ? -2.689 12.109 0.887 1 98 37 GLU B O 1
ATOM 1428 N N . THR B 1 38 ? -4.227 10.992 -0.313 1 97.81 38 THR B N 1
ATOM 1429 C CA . THR B 1 38 ? -5.125 12.141 -0.407 1 97.81 38 THR B CA 1
ATOM 1430 C C . THR B 1 38 ? -5.535 12.617 0.982 1 97.81 38 THR B C 1
ATOM 1432 O O . THR B 1 38 ? -5.488 13.812 1.271 1 97.81 38 THR B O 1
ATOM 1435 N N . ALA B 1 39 ? -5.887 11.68 1.854 1 97.94 39 ALA B N 1
ATOM 1436 C CA . ALA B 1 39 ? -6.281 12.016 3.221 1 97.94 39 ALA B CA 1
ATOM 1437 C C . ALA B 1 39 ? -5.117 12.617 3.998 1 97.94 39 ALA B C 1
ATOM 1439 O O . ALA B 1 39 ? -5.297 13.578 4.75 1 97.94 39 ALA B O 1
ATOM 1440 N N . ARG B 1 40 ? -3.943 12.047 3.848 1 96.94 40 ARG B N 1
ATOM 1441 C CA . ARG B 1 40 ? -2.742 12.539 4.516 1 96.94 40 ARG B CA 1
ATOM 1442 C C . ARG B 1 40 ? -2.439 13.977 4.105 1 96.94 40 ARG B C 1
ATOM 1444 O O . ARG B 1 40 ? -2.156 14.82 4.957 1 96.94 40 ARG B O 1
ATOM 1451 N N . LEU B 1 41 ? -2.496 14.234 2.818 1 94.5 41 LEU B N 1
ATOM 1452 C CA . LEU B 1 41 ? -2.223 15.578 2.322 1 94.5 41 LEU B CA 1
ATOM 1453 C C . LEU B 1 41 ? -3.258 16.562 2.84 1 94.5 41 LEU B C 1
ATOM 1455 O O . LEU B 1 41 ? -2.918 17.703 3.199 1 94.5 41 LEU B O 1
ATOM 1459 N N . ASP B 1 42 ? -4.496 16.156 2.84 1 95.19 42 ASP B N 1
ATOM 1460 C CA . ASP B 1 42 ? -5.559 16.984 3.406 1 95.19 42 ASP B CA 1
ATOM 1461 C C . ASP B 1 42 ? -5.277 17.312 4.871 1 95.19 42 ASP B C 1
ATOM 1463 O O . ASP B 1 42 ? -5.41 18.453 5.293 1 95.19 42 ASP B O 1
ATOM 1467 N N . PHE B 1 43 ? -4.867 16.312 5.621 1 95.62 43 PHE B N 1
ATOM 1468 C CA . PHE B 1 43 ? -4.516 16.484 7.027 1 95.62 43 PHE B CA 1
ATOM 1469 C C . PHE B 1 43 ? -3.367 17.469 7.176 1 95.62 43 PHE B C 1
ATOM 1471 O O . PHE B 1 43 ? -3.453 18.422 7.961 1 95.62 43 PHE B O 1
ATOM 1478 N N . PHE B 1 44 ? -2.322 17.266 6.43 1 93.94 44 PHE B N 1
ATOM 1479 C CA . PHE B 1 44 ? -1.147 18.125 6.508 1 93.94 44 PHE B CA 1
ATOM 1480 C C . PHE B 1 44 ? -1.501 19.547 6.129 1 93.94 44 PHE B C 1
ATOM 1482 O O . PHE B 1 44 ? -0.946 20.5 6.688 1 93.94 44 PHE B O 1
ATOM 1489 N N . ASN B 1 45 ? -2.344 19.703 5.164 1 91.56 45 ASN B N 1
ATOM 1490 C CA . ASN B 1 45 ? -2.801 21.031 4.781 1 91.56 45 ASN B CA 1
ATOM 1491 C C . ASN B 1 45 ? -3.525 21.734 5.93 1 91.56 45 ASN B C 1
ATOM 1493 O O . ASN B 1 45 ? -3.314 22.922 6.172 1 91.56 45 ASN B O 1
ATOM 1497 N N . GLN B 1 46 ? -4.273 21.031 6.621 1 89.19 46 GLN B N 1
ATOM 1498 C CA . GLN B 1 46 ? -5.074 21.594 7.703 1 89.19 46 GLN B CA 1
ATOM 1499 C C . GLN B 1 46 ? -4.188 22.062 8.852 1 89.19 46 GLN B C 1
ATOM 1501 O O . GLN B 1 46 ? -4.52 23.031 9.547 1 89.19 46 GLN B O 1
ATOM 1506 N N . ILE B 1 47 ? -3.127 21.438 9.023 1 86.81 47 ILE B N 1
ATOM 1507 C CA . ILE B 1 47 ? -2.264 21.844 10.125 1 86.81 47 ILE B CA 1
ATOM 1508 C C . ILE B 1 47 ? -1.101 22.672 9.602 1 86.81 47 ILE B C 1
ATOM 1510 O O . ILE B 1 47 ? -0.109 22.891 10.305 1 86.81 47 ILE B O 1
ATOM 1514 N N . ASN B 1 48 ? -1.063 23.031 8.344 1 83.75 48 ASN B N 1
ATOM 1515 C CA . ASN B 1 48 ? -0.137 23.938 7.676 1 83.75 48 ASN B CA 1
ATOM 1516 C C . ASN B 1 48 ? 1.281 23.375 7.652 1 83.75 48 ASN B C 1
ATOM 1518 O O . ASN B 1 48 ? 2.254 24.125 7.762 1 83.75 48 ASN B O 1
ATOM 1522 N N . LEU B 1 49 ? 1.412 22.125 7.656 1 83.5 49 LEU B N 1
ATOM 1523 C CA . LEU B 1 49 ? 2.719 21.469 7.621 1 83.5 49 LEU B CA 1
ATOM 1524 C C . LEU B 1 49 ? 3.377 21.641 6.258 1 83.5 49 LEU B C 1
ATOM 1526 O O . LEU B 1 49 ? 4.598 21.781 6.168 1 83.5 49 LEU B O 1
ATOM 1530 N N . LEU B 1 50 ? 2.68 21.703 5.234 1 78.44 50 LEU B N 1
ATOM 1531 C CA . LEU B 1 50 ? 3.238 21.766 3.891 1 78.44 50 LEU B CA 1
ATOM 1532 C C . LEU B 1 50 ? 3.883 23.141 3.645 1 78.44 50 LEU B C 1
ATOM 1534 O O . LEU B 1 50 ? 4.895 23.234 2.945 1 78.44 50 LEU B O 1
ATOM 1538 N N . ASP B 1 51 ? 3.432 24.188 4.227 1 78.75 51 ASP B N 1
ATOM 1539 C CA . ASP B 1 51 ? 4.039 25.5 4.148 1 78.75 51 ASP B CA 1
ATOM 1540 C C . ASP B 1 51 ? 5.41 25.516 4.816 1 78.75 51 ASP B C 1
ATOM 1542 O O . ASP B 1 51 ? 6.344 26.156 4.312 1 78.75 51 ASP B O 1
ATOM 1546 N N . ASP B 1 52 ? 5.562 24.812 5.82 1 78.38 52 ASP B N 1
ATOM 1547 C CA . ASP B 1 52 ? 6.824 24.734 6.547 1 78.38 52 ASP B CA 1
ATOM 1548 C C . ASP B 1 52 ? 7.879 23.984 5.73 1 78.38 52 ASP B C 1
ATOM 1550 O O . ASP B 1 52 ? 9.055 24.344 5.742 1 78.38 52 ASP B O 1
ATOM 1554 N N . LEU B 1 53 ? 7.398 22.984 5.023 1 79 53 LEU B N 1
ATOM 1555 C CA . LEU B 1 53 ? 8.289 22.188 4.184 1 79 53 LEU B CA 1
ATOM 1556 C C . LEU B 1 53 ? 8.969 23.062 3.137 1 79 53 LEU B C 1
ATOM 1558 O O . LEU B 1 53 ? 10.18 22.953 2.922 1 79 53 LEU B O 1
ATOM 1562 N N . LYS B 1 54 ? 8.297 23.938 2.557 1 78.94 54 LYS B N 1
ATOM 1563 C CA . LYS B 1 54 ? 8.812 24.812 1.5 1 78.94 54 LYS B CA 1
ATOM 1564 C C . LYS B 1 54 ? 9.898 25.734 2.035 1 78.94 54 LYS B C 1
ATOM 1566 O O . LYS B 1 54 ? 10.883 26 1.351 1 78.94 54 LYS B O 1
ATOM 1571 N N . THR B 1 55 ? 9.773 26.109 3.242 1 82.5 55 THR B N 1
ATOM 1572 C CA . THR B 1 55 ? 10.656 27.125 3.807 1 82.5 55 THR B CA 1
ATOM 1573 C C . THR B 1 55 ? 11.852 26.484 4.5 1 82.5 55 THR B C 1
ATOM 1575 O O . THR B 1 55 ? 12.977 26.984 4.406 1 82.5 55 THR B O 1
ATOM 1578 N N . THR B 1 56 ? 11.672 25.359 5.074 1 85.12 56 THR B N 1
ATOM 1579 C CA . THR B 1 56 ? 12.695 24.797 5.949 1 85.12 56 THR B CA 1
ATOM 1580 C C . THR B 1 56 ? 13.43 2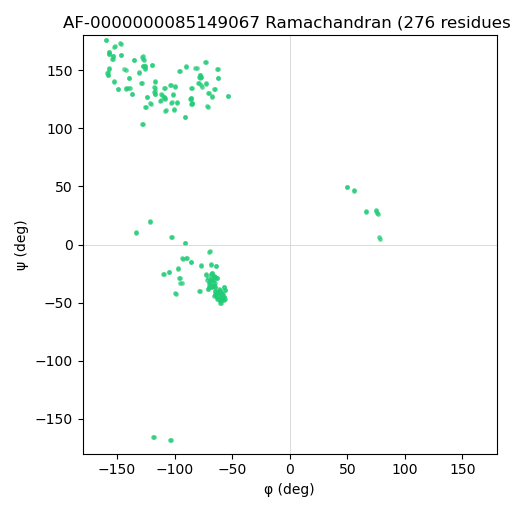3.656 5.254 1 85.12 56 THR B C 1
ATOM 1582 O O . THR B 1 56 ? 14.539 23.297 5.641 1 85.12 56 THR B O 1
ATOM 1585 N N . GLY B 1 57 ? 12.781 23.031 4.27 1 87.56 57 GLY B N 1
ATOM 1586 C CA . GLY B 1 57 ? 13.297 21.812 3.674 1 87.56 57 GLY B CA 1
ATOM 1587 C C . GLY B 1 57 ? 13.062 20.594 4.531 1 87.56 57 GLY B C 1
ATOM 1588 O O . GLY B 1 57 ? 13.648 19.531 4.281 1 87.56 57 GLY B O 1
ATOM 1589 N N . VAL B 1 58 ? 12.328 20.75 5.621 1 90.06 58 VAL B N 1
ATOM 1590 C CA . VAL B 1 58 ? 11.992 19.656 6.516 1 90.06 58 VAL B CA 1
ATOM 1591 C C . VAL B 1 58 ? 10.547 19.219 6.273 1 90.06 58 VAL B C 1
ATOM 1593 O O . VAL B 1 58 ? 9.633 20.031 6.266 1 90.06 58 VAL B O 1
ATOM 1596 N N . GLY B 1 59 ? 10.398 17.953 5.941 1 91.5 59 GLY B N 1
ATOM 1597 C CA . GLY B 1 59 ? 9.055 17.453 5.672 1 91.5 59 GLY B CA 1
ATOM 1598 C C . GLY B 1 59 ? 8.906 15.969 5.961 1 91.5 59 GLY B C 1
ATOM 1599 O O . GLY B 1 59 ? 9.875 15.305 6.328 1 91.5 59 GLY B O 1
ATOM 1600 N N . PRO B 1 60 ? 7.719 15.531 5.922 1 93.56 60 PRO B N 1
ATOM 1601 C CA . PRO B 1 60 ? 7.418 14.133 6.238 1 93.56 60 PRO B CA 1
ATOM 1602 C C . PRO B 1 60 ? 7.777 13.18 5.102 1 93.56 60 PRO B C 1
ATOM 1604 O O . PRO B 1 60 ? 7.633 13.531 3.928 1 93.56 60 PRO B O 1
ATOM 1607 N N . VAL B 1 61 ? 8.25 11.984 5.449 1 94.44 61 VAL B N 1
ATOM 1608 C CA . VAL B 1 61 ? 8.43 10.875 4.523 1 94.44 61 VAL B CA 1
ATOM 1609 C C . VAL B 1 61 ? 7.812 9.609 5.113 1 94.44 61 VAL B C 1
ATOM 1611 O O . VAL B 1 61 ? 7.754 9.453 6.336 1 94.44 61 VAL B O 1
ATOM 1614 N N . LEU B 1 62 ? 7.32 8.789 4.246 1 97.62 62 LEU B N 1
ATOM 1615 C CA . LEU B 1 62 ? 6.762 7.523 4.703 1 97.62 62 LEU B CA 1
ATOM 1616 C C . LEU B 1 62 ? 7.852 6.465 4.824 1 97.62 62 LEU B C 1
ATOM 1618 O O . LEU B 1 62 ? 8.609 6.234 3.877 1 97.62 62 LEU B O 1
ATOM 1622 N N . SER B 1 63 ? 7.965 5.863 5.977 1 98.19 63 SER B N 1
ATOM 1623 C CA . SER B 1 63 ? 8.922 4.773 6.152 1 98.19 63 SER B CA 1
ATOM 1624 C C . SER B 1 63 ? 8.25 3.416 5.973 1 98.19 63 SER B C 1
ATOM 1626 O O . SER B 1 63 ? 8.906 2.436 5.617 1 98.19 63 SER B O 1
ATOM 1628 N N . GLU B 1 64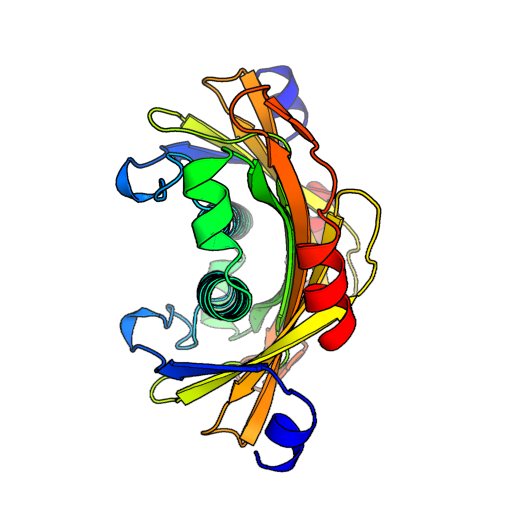 ? 6.988 3.324 6.266 1 98.81 64 GLU B N 1
ATOM 1629 C CA . GLU B 1 64 ? 6.223 2.086 6.195 1 98.81 64 GLU B CA 1
ATOM 1630 C C . GLU B 1 64 ? 4.727 2.369 6.059 1 98.81 64 GLU B C 1
ATOM 1632 O O . GLU B 1 64 ? 4.23 3.365 6.59 1 98.81 64 GLU B O 1
ATOM 1637 N N . THR B 1 65 ? 4.035 1.58 5.367 1 98.88 65 THR B N 1
ATOM 1638 C CA . THR B 1 65 ? 2.584 1.712 5.281 1 98.88 65 THR B CA 1
ATOM 1639 C C . THR B 1 65 ? 1.923 0.344 5.141 1 98.88 65 THR B C 1
ATOM 1641 O O . THR B 1 65 ? 2.584 -0.638 4.797 1 98.88 65 THR B O 1
ATOM 1644 N N . ASN B 1 66 ? 0.646 0.298 5.402 1 98.81 66 ASN B N 1
ATOM 1645 C CA . ASN B 1 66 ? -0.113 -0.948 5.395 1 98.81 66 ASN B CA 1
ATOM 1646 C C . ASN B 1 66 ? -1.588 -0.703 5.086 1 98.81 66 ASN B C 1
ATOM 1648 O O . ASN B 1 66 ? -2.074 0.423 5.211 1 98.81 66 ASN B O 1
ATOM 1652 N N . ALA B 1 67 ? -2.258 -1.709 4.66 1 98.94 67 ALA B N 1
ATOM 1653 C CA . ALA B 1 67 ? -3.709 -1.685 4.492 1 98.94 67 ALA B CA 1
ATOM 1654 C C . ALA B 1 67 ? -4.312 -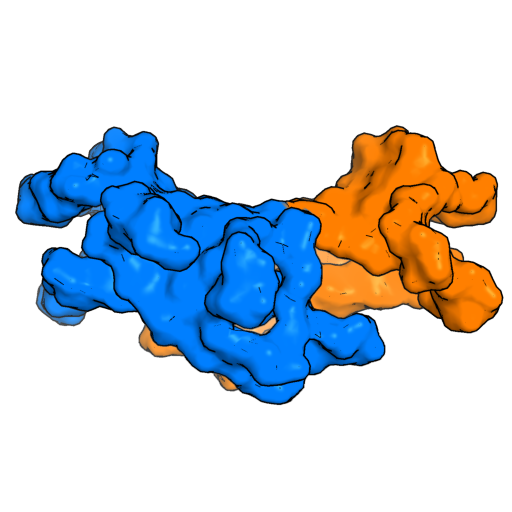3.066 4.727 1 98.94 67 ALA B C 1
ATOM 1656 O O . ALA B 1 67 ? -3.758 -4.074 4.281 1 98.94 67 ALA B O 1
ATOM 1657 N N . ARG B 1 68 ? -5.352 -3.115 5.465 1 98.88 68 ARG B N 1
ATOM 1658 C CA . ARG B 1 68 ? -6.195 -4.297 5.621 1 98.88 68 ARG B CA 1
ATOM 1659 C C . ARG B 1 68 ? -7.535 -4.109 4.914 1 98.88 68 ARG B C 1
ATOM 1661 O O . ARG B 1 68 ? -8.25 -3.133 5.168 1 98.88 68 ARG B O 1
ATOM 1668 N N . PHE B 1 69 ? -7.844 -5.035 4.066 1 98.69 69 PHE B N 1
ATOM 1669 C CA . PHE B 1 69 ? -9.039 -4.934 3.234 1 98.69 69 PHE B CA 1
ATOM 1670 C C . PHE B 1 69 ? -10.164 -5.785 3.803 1 98.69 69 PHE B C 1
ATOM 1672 O O . PHE B 1 69 ? -10.086 -7.016 3.803 1 98.69 69 PHE B O 1
ATOM 1679 N N . LYS B 1 70 ? -11.234 -5.145 4.215 1 97.75 70 LYS B N 1
ATOM 1680 C CA . LYS B 1 70 ? -12.328 -5.836 4.895 1 97.75 70 LYS B CA 1
ATOM 1681 C C . LYS B 1 70 ? -13.461 -6.145 3.928 1 97.75 70 LYS B C 1
ATOM 1683 O O . LYS B 1 70 ? -14.086 -7.203 4.016 1 97.75 70 LYS B O 1
ATOM 1688 N N . ARG B 1 71 ? -13.773 -5.168 3.072 1 96.5 71 ARG B N 1
ATOM 1689 C CA . ARG B 1 71 ? -14.836 -5.277 2.08 1 96.5 71 ARG B CA 1
ATOM 1690 C C . ARG B 1 71 ? -14.414 -4.648 0.755 1 96.5 71 ARG B C 1
ATOM 1692 O O . ARG B 1 71 ? -13.758 -3.605 0.736 1 96.5 71 ARG B O 1
ATOM 1699 N N . PRO B 1 72 ? -14.875 -5.312 -0.331 1 96.5 72 PRO B N 1
ATOM 1700 C CA . PRO B 1 72 ? -14.547 -4.684 -1.614 1 96.5 72 PRO B CA 1
ATOM 1701 C C . PRO B 1 72 ? -15.359 -3.416 -1.87 1 96.5 72 PRO B C 1
ATOM 1703 O O . PRO B 1 72 ? -16.531 -3.344 -1.505 1 96.5 72 PRO B O 1
ATOM 1706 N N . VAL B 1 73 ? -14.727 -2.354 -2.408 1 98.38 73 VAL B N 1
ATOM 1707 C CA . VAL B 1 73 ? -15.383 -1.132 -2.861 1 98.38 73 VAL B CA 1
ATOM 1708 C C . VAL B 1 73 ? -15.562 -1.173 -4.375 1 98.38 73 VAL B C 1
ATOM 1710 O O . VAL B 1 73 ? -14.656 -1.585 -5.105 1 98.38 73 VAL B O 1
ATOM 1713 N N . THR B 1 74 ? -16.75 -0.785 -4.871 1 97.94 74 THR B N 1
ATOM 1714 C CA . THR B 1 74 ? -17.031 -0.772 -6.305 1 97.94 74 THR B CA 1
ATOM 1715 C C . THR B 1 74 ? -17.562 0.59 -6.738 1 97.94 74 THR B C 1
ATOM 1717 O O . THR B 1 74 ? -18.125 1.335 -5.926 1 97.94 74 THR B O 1
ATOM 1720 N N . PHE B 1 75 ? -17.328 0.875 -7.984 1 98.25 75 PHE B N 1
ATOM 1721 C CA . PHE B 1 75 ? -17.953 2.047 -8.594 1 98.25 75 PHE B CA 1
ATOM 1722 C C . PHE B 1 75 ? -19.406 1.764 -8.961 1 98.25 75 PHE B C 1
ATOM 1724 O O . PHE B 1 75 ? -19.719 0.677 -9.445 1 98.25 75 PHE B O 1
ATOM 1731 N N . PRO B 1 76 ? -20.266 2.703 -8.836 1 97.94 76 PRO B N 1
ATOM 1732 C CA . PRO B 1 76 ? -20.078 4.027 -8.242 1 97.94 76 PRO B CA 1
ATOM 1733 C C . PRO B 1 76 ? -20.109 4.004 -6.715 1 97.94 76 PRO B C 1
ATOM 1735 O O . PRO B 1 76 ? -20.875 3.229 -6.125 1 97.94 76 PRO B O 1
ATOM 1738 N N . ASP B 1 77 ? -19.281 4.719 -6.102 1 98.44 77 ASP B N 1
ATOM 1739 C CA . ASP B 1 77 ? -19.266 4.898 -4.652 1 98.44 77 ASP B CA 1
ATOM 1740 C C . ASP B 1 77 ? -18.531 6.18 -4.262 1 98.44 77 ASP B C 1
ATOM 1742 O O . ASP B 1 77 ? -17.734 6.703 -5.031 1 98.44 77 ASP B O 1
ATOM 1746 N N . SER B 1 78 ? -18.969 6.785 -3.193 1 98.38 78 SER B N 1
ATOM 1747 C CA . SER B 1 78 ? -18.203 7.809 -2.486 1 98.38 78 SER B CA 1
ATOM 1748 C C . SER B 1 78 ? -17.688 7.293 -1.144 1 98.38 78 SER B C 1
ATOM 1750 O O . SER B 1 78 ? -18.438 6.645 -0.402 1 98.38 78 SER B O 1
ATOM 1752 N N . ILE B 1 79 ? -16.438 7.594 -0.924 1 98.56 79 ILE B N 1
ATOM 1753 C CA . ILE B 1 79 ? -15.883 7.113 0.337 1 98.56 79 ILE B CA 1
ATOM 1754 C C . ILE B 1 79 ? -15.406 8.297 1.176 1 98.56 79 ILE B C 1
ATOM 1756 O O . ILE B 1 79 ? -15.141 9.375 0.643 1 98.56 79 ILE B O 1
ATOM 1760 N N . VAL B 1 80 ? -15.398 8.07 2.453 1 98.5 80 VAL B N 1
ATOM 1761 C CA . VAL B 1 80 ? -14.82 9.016 3.408 1 98.5 80 VAL B CA 1
ATOM 1762 C C . VAL B 1 80 ? -13.641 8.367 4.121 1 98.5 80 VAL B C 1
ATOM 1764 O O . VAL B 1 80 ? -13.734 7.238 4.605 1 98.5 80 VAL B O 1
ATOM 1767 N N . VAL B 1 81 ? -12.523 9.031 4.156 1 98.69 81 VAL B N 1
ATOM 1768 C CA . VAL B 1 81 ? -11.344 8.531 4.855 1 98.69 81 VAL B CA 1
ATOM 1769 C C . VAL B 1 81 ? -11.109 9.344 6.129 1 98.69 81 VAL B C 1
ATOM 1771 O O . VAL B 1 81 ? -10.844 10.547 6.062 1 98.69 81 VAL B O 1
ATOM 1774 N N . GLY B 1 82 ? -11.234 8.648 7.266 1 97.75 82 GLY B N 1
ATOM 1775 C CA . GLY B 1 82 ? -10.891 9.266 8.539 1 97.75 82 GLY B CA 1
ATOM 1776 C C . GLY B 1 82 ? -9.438 9.062 8.93 1 97.75 82 GLY B C 1
ATOM 1777 O O . GLY B 1 82 ? -8.836 8.047 8.594 1 97.75 82 GLY B O 1
ATOM 1778 N N . VAL B 1 83 ? -8.93 10.031 9.719 1 97.31 83 VAL B N 1
ATOM 1779 C CA . VAL B 1 83 ? -7.527 9.977 10.117 1 97.31 83 VAL B CA 1
ATOM 1780 C C . VAL B 1 83 ? -7.414 10.125 11.633 1 97.31 83 VAL B C 1
ATOM 1782 O O . VAL B 1 83 ? -8.125 10.93 12.234 1 97.31 83 VAL B O 1
ATOM 1785 N N . LYS B 1 84 ? -6.543 9.352 12.203 1 97.06 84 LYS B N 1
ATOM 1786 C CA . LYS B 1 84 ? -6.117 9.484 13.594 1 97.06 84 LYS B CA 1
ATOM 1787 C C . LYS B 1 84 ? -4.602 9.359 13.719 1 97.06 84 LYS B C 1
ATOM 1789 O O . LYS B 1 84 ? -3.943 8.797 12.844 1 97.06 84 LYS B O 1
ATOM 1794 N N . ILE B 1 85 ? -4.086 9.891 14.812 1 97.62 85 ILE B N 1
ATOM 1795 C CA . ILE B 1 85 ? -2.643 9.914 15.031 1 97.62 85 ILE B CA 1
ATOM 1796 C C . ILE B 1 85 ? -2.291 9.086 16.266 1 97.62 85 ILE B C 1
ATOM 1798 O O . ILE B 1 85 ? -3.016 9.117 17.266 1 97.62 85 ILE B O 1
ATOM 1802 N N . SER B 1 86 ? -1.229 8.367 16.203 1 98.25 86 SER B N 1
ATOM 1803 C CA . SER B 1 86 ? -0.698 7.66 17.375 1 98.25 86 SER B CA 1
ATOM 1804 C C . SER B 1 86 ? 0.824 7.578 17.328 1 98.25 86 SER B C 1
ATOM 1806 O O . SER B 1 86 ? 1.444 8.039 16.359 1 98.25 86 SER B O 1
ATOM 1808 N N . ASP B 1 87 ? 1.478 7.055 18.469 1 98.38 87 ASP B N 1
ATOM 1809 C CA . ASP B 1 87 ? 2.898 6.727 18.531 1 98.38 87 ASP B CA 1
ATOM 1810 C C . ASP B 1 87 ? 3.758 7.934 18.156 1 98.38 87 ASP B C 1
ATOM 1812 O O . ASP B 1 87 ? 4.633 7.836 17.297 1 98.38 87 ASP B O 1
ATOM 1816 N N . ILE B 1 88 ? 3.387 9 18.719 1 97.75 88 ILE B N 1
ATOM 1817 C CA . ILE B 1 88 ? 4.152 10.219 18.5 1 97.75 88 ILE B CA 1
ATOM 1818 C C . ILE B 1 88 ? 5.492 10.133 19.219 1 97.75 88 ILE B C 1
ATOM 1820 O O . ILE B 1 88 ? 5.531 9.938 20.438 1 97.75 88 ILE B O 1
ATOM 1824 N N . ASN B 1 89 ? 6.551 10.188 18.484 1 97.38 89 ASN B N 1
ATOM 1825 C CA . ASN B 1 89 ? 7.914 10.211 19 1 97.38 89 ASN B CA 1
ATOM 1826 C C . ASN B 1 89 ? 8.633 11.5 18.625 1 97.38 89 ASN B C 1
ATOM 1828 O O . ASN B 1 89 ? 7.996 12.5 18.281 1 97.38 89 ASN B O 1
ATOM 1832 N N . GLU B 1 90 ? 9.984 11.547 18.766 1 96.88 90 GLU B N 1
ATOM 1833 C CA . GLU B 1 90 ? 10.75 12.773 18.578 1 96.88 90 GLU B CA 1
ATOM 1834 C C . GLU B 1 90 ? 10.773 13.18 17.094 1 96.88 90 GLU B C 1
ATOM 1836 O O . GLU B 1 90 ? 10.805 14.367 16.781 1 96.88 90 GLU B O 1
ATOM 1841 N N . ASP B 1 91 ? 10.781 12.203 16.234 1 97.38 91 ASP B N 1
ATOM 1842 C CA . ASP B 1 91 ? 10.961 12.531 14.82 1 97.38 91 ASP B CA 1
ATOM 1843 C C . ASP B 1 91 ? 9.953 11.797 13.945 1 97.38 91 ASP B C 1
ATOM 1845 O O . ASP B 1 91 ? 10.117 11.719 12.727 1 97.38 91 ASP B O 1
ATOM 1849 N N . ARG B 1 92 ? 8.938 11.148 14.547 1 98.12 92 ARG B N 1
ATOM 1850 C CA . ARG B 1 92 ? 8.039 10.32 13.75 1 98.12 92 ARG B CA 1
ATOM 1851 C C . ARG B 1 92 ? 6.695 10.141 14.453 1 98.12 92 ARG B C 1
ATOM 1853 O O . ARG B 1 92 ? 6.574 10.406 15.648 1 98.12 92 ARG B O 1
ATOM 1860 N N . PHE B 1 93 ? 5.738 9.734 13.781 1 98.12 93 PHE B N 1
ATOM 1861 C CA . PHE B 1 93 ? 4.406 9.414 14.281 1 98.12 93 PHE B CA 1
ATOM 1862 C C . PHE B 1 93 ? 3.695 8.453 13.336 1 98.12 93 PHE B C 1
ATOM 1864 O O . PHE B 1 93 ? 4.172 8.195 12.227 1 98.12 93 PHE B O 1
ATOM 1871 N N . VAL B 1 94 ? 2.605 7.859 13.828 1 98.75 94 VAL B N 1
ATOM 1872 C CA . VAL B 1 94 ? 1.824 6.934 13.016 1 98.75 94 VAL B CA 1
ATOM 1873 C C . VAL B 1 94 ? 0.466 7.547 12.688 1 98.75 94 VAL B C 1
ATOM 1875 O O . VAL B 1 94 ? -0.21 8.078 13.57 1 98.75 94 VAL B O 1
ATOM 1878 N N . MET B 1 95 ? 0.135 7.531 11.414 1 98.44 95 MET B N 1
ATOM 1879 C CA . MET B 1 95 ? -1.193 7.938 10.961 1 98.44 95 MET B CA 1
ATOM 1880 C C . MET B 1 95 ? -2.061 6.719 10.664 1 98.44 95 MET B C 1
ATOM 1882 O O . MET B 1 95 ? -1.656 5.84 9.898 1 98.44 95 MET B O 1
ATOM 1886 N N . HIS B 1 96 ? -3.229 6.723 11.242 1 98.69 96 HIS B N 1
ATOM 1887 C CA . HIS B 1 96 ? -4.203 5.668 10.984 1 98.69 96 HIS B CA 1
ATOM 1888 C C . HIS B 1 96 ? -5.293 6.141 10.031 1 98.69 96 HIS B C 1
ATOM 1890 O O . HIS B 1 96 ? -5.777 7.273 10.148 1 98.69 96 HIS B O 1
ATOM 1896 N N . TYR B 1 97 ? -5.637 5.285 9.109 1 98.69 97 TYR B N 1
ATOM 1897 C CA . TYR B 1 97 ? -6.664 5.578 8.125 1 98.69 97 TYR B CA 1
ATOM 1898 C C . TYR B 1 97 ? -7.844 4.621 8.258 1 98.69 97 TYR B C 1
ATOM 1900 O O . TYR B 1 97 ? -7.652 3.416 8.445 1 98.69 97 TYR B O 1
ATOM 1908 N N . THR B 1 98 ? -9.023 5.098 8.219 1 98.75 98 THR B N 1
ATOM 1909 C CA . THR B 1 98 ? -10.258 4.32 8.156 1 98.75 98 THR B CA 1
ATOM 1910 C C . THR B 1 98 ? -11.094 4.742 6.953 1 98.75 98 THR B C 1
ATOM 1912 O O . THR B 1 98 ? -11.508 5.898 6.852 1 98.75 98 THR B O 1
ATOM 1915 N N . VAL B 1 99 ? -11.344 3.83 6.031 1 98.81 99 VAL B N 1
ATOM 1916 C CA . VAL B 1 99 ? -12.117 4.105 4.824 1 98.81 99 VAL B CA 1
ATOM 1917 C C . VAL B 1 99 ? -13.562 3.652 5.02 1 98.81 99 VAL B C 1
ATOM 1919 O O . VAL B 1 99 ? -13.82 2.473 5.273 1 98.81 99 VAL B O 1
ATOM 1922 N N . PHE B 1 100 ? -14.461 4.566 4.883 1 98.75 100 PHE B N 1
ATOM 1923 C CA . PHE B 1 100 ? -15.891 4.312 5.004 1 98.75 100 PHE B CA 1
ATOM 1924 C C . PHE B 1 100 ? -16.578 4.473 3.654 1 98.75 100 PHE B C 1
ATOM 1926 O O . PHE B 1 100 ? -16.453 5.508 2.998 1 98.75 100 PHE B O 1
ATOM 1933 N N . SER B 1 101 ? -17.281 3.439 3.215 1 98.75 101 SER B N 1
ATOM 1934 C CA . SER B 1 101 ? -18.062 3.469 1.986 1 98.75 101 SER B CA 1
ATOM 1935 C C . SER B 1 101 ? -19.453 4.027 2.238 1 98.75 101 SER B C 1
ATOM 1937 O O . SER B 1 101 ? -20.219 3.477 3.039 1 98.75 101 SER B O 1
ATOM 1939 N N . LYS B 1 102 ? -19.797 5.098 1.566 1 98.06 102 LYS B N 1
ATOM 1940 C CA . LYS B 1 102 ? -21.141 5.656 1.717 1 98.06 102 LYS B CA 1
ATOM 1941 C C . LYS B 1 102 ? -22.188 4.719 1.133 1 98.06 102 LYS B C 1
ATOM 1943 O O . LYS B 1 102 ? -23.297 4.613 1.663 1 98.06 102 LYS B O 1
ATOM 1948 N N . ALA B 1 103 ? -21.859 4.062 0.044 1 98.06 103 ALA B N 1
ATOM 1949 C CA . ALA B 1 103 ? -22.781 3.133 -0.591 1 98.06 103 ALA B CA 1
ATOM 1950 C C . ALA B 1 103 ? -23.078 1.939 0.317 1 98.06 103 ALA B C 1
ATOM 1952 O O . ALA B 1 103 ? -24.219 1.473 0.397 1 98.06 103 ALA B O 1
ATOM 1953 N N . GLN B 1 104 ? -22.078 1.457 0.976 1 97.94 104 GLN B N 1
ATOM 1954 C CA . GLN B 1 104 ? -22.219 0.258 1.794 1 97.94 104 GLN B CA 1
ATOM 1955 C C . GLN B 1 104 ? -22.547 0.615 3.242 1 97.94 104 GLN B C 1
ATOM 1957 O O . GLN B 1 104 ? -22.906 -0.257 4.035 1 97.94 104 GLN B O 1
ATOM 1962 N N . GLN B 1 105 ? -22.375 1.877 3.51 1 98.06 105 GLN B N 1
ATOM 1963 C CA . GLN B 1 105 ? -22.547 2.34 4.883 1 98.06 105 GLN B CA 1
ATOM 1964 C C . GLN B 1 105 ? -21.766 1.478 5.859 1 98.06 105 GLN B C 1
ATOM 1966 O O . GLN B 1 105 ? -22.297 1.024 6.875 1 98.06 105 GLN B O 1
ATOM 1971 N N . ALA B 1 106 ? -20.5 1.248 5.578 1 98.25 106 ALA B N 1
ATOM 1972 C CA . ALA B 1 106 ? -19.625 0.384 6.371 1 98.25 106 ALA B CA 1
ATOM 1973 C C . ALA B 1 106 ? -18.156 0.744 6.16 1 98.25 106 ALA B C 1
ATOM 1975 O O . ALA B 1 106 ? -17.781 1.274 5.109 1 98.25 106 ALA B O 1
ATOM 1976 N N . VAL B 1 107 ? -17.359 0.466 7.23 1 98.56 107 VAL B N 1
ATOM 1977 C CA . VAL B 1 107 ? -15.906 0.525 7.066 1 98.56 107 VAL B CA 1
ATOM 1978 C C . VAL B 1 107 ? -15.438 -0.598 6.145 1 98.56 107 VAL B C 1
ATOM 1980 O O . VAL B 1 107 ? -15.781 -1.764 6.352 1 98.56 107 VAL B O 1
ATOM 1983 N N . THR B 1 108 ? -14.68 -0.214 5.109 1 98.69 108 THR B N 1
ATOM 1984 C CA . THR B 1 108 ? -14.281 -1.205 4.113 1 98.69 108 THR B CA 1
ATOM 1985 C C . THR B 1 108 ? -12.789 -1.504 4.219 1 98.69 108 THR B C 1
ATOM 1987 O O . THR B 1 108 ? -12.336 -2.578 3.814 1 98.69 108 THR B O 1
ATOM 1990 N N . THR B 1 109 ? -12.047 -0.601 4.707 1 98.81 109 THR B N 1
ATOM 1991 C CA . THR B 1 109 ? -10.594 -0.719 4.734 1 98.81 109 THR B CA 1
ATOM 1992 C C . THR B 1 109 ? -10.008 0.077 5.898 1 98.81 109 THR B C 1
ATOM 1994 O O . THR B 1 109 ? -10.461 1.183 6.191 1 98.81 109 THR B O 1
ATOM 1997 N N . ILE B 1 110 ? -9.016 -0.48 6.527 1 98.88 110 ILE B N 1
ATOM 1998 C CA . ILE B 1 110 ? -8.227 0.257 7.508 1 98.88 110 ILE B CA 1
ATOM 1999 C C . ILE B 1 110 ? -6.742 0.171 7.145 1 98.88 110 ILE B C 1
ATOM 2001 O O . ILE B 1 110 ? -6.312 -0.782 6.492 1 98.88 110 ILE B O 1
ATOM 2005 N N . GLY B 1 111 ? -6.035 1.137 7.512 1 98.81 111 GLY B N 1
ATOM 2006 C CA . GLY B 1 111 ? -4.605 1.155 7.246 1 98.81 111 GLY B CA 1
ATOM 2007 C C . GLY B 1 111 ? -3.842 2.109 8.148 1 98.81 111 GLY B C 1
ATOM 2008 O O . GLY B 1 111 ? -4.434 2.777 8.992 1 98.81 111 GLY B O 1
ATOM 2009 N N . TRP B 1 112 ? -2.549 2.09 7.992 1 98.88 112 TRP B N 1
ATOM 2010 C CA . TRP B 1 112 ? -1.71 3.023 8.734 1 98.88 112 TRP B CA 1
ATOM 2011 C C . TRP B 1 112 ? -0.408 3.297 7.988 1 98.88 112 TRP B C 1
ATOM 2013 O O . TRP B 1 112 ? -0.05 2.564 7.062 1 98.88 112 TRP B O 1
ATOM 2023 N N . ALA B 1 113 ? 0.231 4.328 8.344 1 98.81 113 ALA B N 1
ATOM 2024 C CA . ALA B 1 113 ? 1.542 4.699 7.82 1 98.81 113 ALA B CA 1
ATOM 2025 C C . ALA B 1 113 ? 2.418 5.305 8.914 1 98.81 113 ALA B C 1
ATOM 2027 O O . ALA B 1 113 ? 1.938 6.086 9.742 1 98.81 113 ALA B O 1
ATOM 2028 N N . LYS B 1 114 ? 3.635 4.898 8.984 1 98.81 114 LYS B N 1
ATOM 2029 C CA . LYS B 1 114 ? 4.648 5.555 9.805 1 98.81 114 LYS B CA 1
ATOM 2030 C C . LYS B 1 114 ? 5.289 6.719 9.062 1 98.81 114 LYS B C 1
ATOM 2032 O O . LYS B 1 114 ? 5.863 6.535 7.984 1 98.81 114 LYS B O 1
ATOM 2037 N N . VAL B 1 115 ? 5.18 7.828 9.633 1 97.94 115 VAL B N 1
ATOM 2038 C CA . VAL B 1 115 ? 5.66 9.07 9.031 1 97.94 115 VAL B CA 1
ATOM 2039 C C . VAL B 1 115 ? 6.891 9.562 9.789 1 97.94 115 VAL B C 1
ATOM 2041 O O . VAL B 1 115 ? 6.867 9.672 11.016 1 97.94 115 VAL B O 1
ATOM 2044 N N . VAL B 1 116 ? 7.918 9.812 9.094 1 97.31 116 VAL B N 1
ATOM 2045 C CA . VAL B 1 116 ? 9.172 10.281 9.688 1 97.31 116 VAL B CA 1
ATOM 2046 C C . VAL B 1 116 ? 9.508 11.672 9.156 1 97.31 116 VAL B C 1
ATOM 2048 O O . VAL B 1 116 ? 9.445 11.914 7.945 1 97.31 116 VAL B O 1
ATOM 2051 N N . MET B 1 117 ? 9.812 12.516 10.062 1 95.88 117 MET B N 1
ATOM 2052 C CA . MET B 1 117 ? 10.273 13.836 9.641 1 95.88 117 MET B CA 1
ATOM 2053 C C . MET B 1 117 ? 11.719 13.781 9.156 1 95.88 117 MET B C 1
ATOM 2055 O O . MET B 1 117 ? 12.57 13.164 9.805 1 95.88 117 MET B O 1
ATOM 2059 N N . PHE B 1 118 ? 11.93 14.438 8.062 1 94.25 118 PHE B N 1
ATOM 2060 C CA . PHE B 1 118 ? 13.203 14.336 7.363 1 94.25 118 PHE B CA 1
ATOM 2061 C C . PHE B 1 118 ? 13.656 15.695 6.848 1 94.25 118 PHE B C 1
ATOM 2063 O O . PHE B 1 118 ? 12.836 16.484 6.359 1 94.25 118 PHE B O 1
ATOM 2070 N N . ASN B 1 119 ? 14.945 16 7.059 1 93.38 119 ASN B N 1
ATOM 2071 C CA . ASN B 1 119 ? 15.555 17.188 6.473 1 93.38 119 ASN B CA 1
ATOM 2072 C C . ASN B 1 119 ? 16.172 16.891 5.113 1 93.38 119 ASN B C 1
ATOM 2074 O O . ASN B 1 119 ? 17.234 16.266 5.031 1 93.38 119 ASN B O 1
ATOM 2078 N N . PHE B 1 120 ? 15.617 17.375 4.102 1 87.88 120 PHE B N 1
ATOM 2079 C CA . PHE B 1 120 ? 16.016 17.031 2.738 1 87.88 120 PHE B CA 1
ATOM 2080 C C . PHE B 1 120 ? 17.312 17.766 2.357 1 87.88 120 PHE B C 1
ATOM 2082 O O . PHE B 1 120 ? 17.984 17.375 1.411 1 87.88 120 PHE B O 1
ATOM 2089 N N . LYS B 1 121 ? 17.672 18.797 3.049 1 89.5 121 LYS B N 1
ATOM 2090 C CA . LYS B 1 121 ? 18.922 19.516 2.811 1 89.5 121 LYS B CA 1
ATOM 2091 C C . LYS B 1 121 ? 20.109 18.781 3.395 1 89.5 121 LYS B C 1
ATOM 2093 O O . LYS B 1 121 ? 21.156 18.672 2.752 1 89.5 121 LYS B O 1
ATOM 2098 N N . THR B 1 122 ? 19.906 18.203 4.594 1 91.56 122 THR B N 1
ATOM 2099 C CA . THR B 1 122 ? 21.016 17.547 5.285 1 91.56 122 THR B CA 1
ATOM 2100 C C . THR B 1 122 ? 20.984 16.047 5.027 1 91.56 122 THR B C 1
ATOM 2102 O O . THR B 1 122 ? 21.984 15.359 5.25 1 91.56 122 THR B O 1
ATOM 2105 N N . GLY B 1 123 ? 19.844 15.539 4.641 1 89.38 123 GLY B N 1
ATOM 2106 C CA . GLY B 1 123 ? 19.703 14.109 4.422 1 89.38 123 GLY B CA 1
ATOM 2107 C C . GLY B 1 123 ? 19.594 13.312 5.707 1 89.38 123 GLY B C 1
ATOM 2108 O O . GLY B 1 123 ? 20.031 12.164 5.77 1 89.38 123 GLY B O 1
ATOM 2109 N N . LYS B 1 124 ? 19.109 13.977 6.758 1 94.25 124 LYS B N 1
ATOM 2110 C CA . LYS B 1 124 ? 18.984 13.344 8.07 1 94.25 124 LYS B CA 1
ATOM 2111 C C . LYS B 1 124 ? 17.562 13.508 8.617 1 94.25 124 LYS B C 1
ATOM 2113 O O . LYS B 1 124 ? 16.812 14.383 8.172 1 94.25 124 LYS B O 1
ATOM 2118 N N . LYS B 1 125 ? 17.281 12.68 9.578 1 95.19 125 LYS B N 1
ATOM 2119 C CA . LYS B 1 125 ? 16.016 12.828 10.281 1 95.19 125 LYS B CA 1
ATOM 2120 C C . LYS B 1 125 ? 15.945 14.172 11 1 95.19 125 LYS B C 1
ATOM 2122 O O . LYS B 1 125 ? 16.969 14.742 11.367 1 95.19 125 LYS B O 1
ATOM 2127 N N . ALA B 1 126 ? 14.773 14.609 11.117 1 95.19 126 ALA B N 1
ATOM 2128 C CA . ALA B 1 126 ? 14.539 15.883 11.797 1 95.19 126 ALA B CA 1
ATOM 2129 C C . ALA B 1 126 ? 13.523 15.734 12.922 1 95.19 126 ALA B C 1
ATOM 2131 O O . ALA B 1 126 ? 12.617 14.898 12.844 1 95.19 126 ALA B O 1
ATOM 2132 N N . LYS B 1 127 ? 13.609 16.562 13.891 1 94.44 127 LYS B N 1
ATOM 2133 C CA . LYS B 1 127 ? 12.695 16.531 15.023 1 94.44 127 LYS B CA 1
ATOM 2134 C C . LYS B 1 127 ? 11.383 17.219 14.695 1 94.44 127 LYS B C 1
ATOM 2136 O O . LYS B 1 127 ? 11.344 18.141 13.875 1 94.44 127 LYS B O 1
ATOM 2141 N N . LEU B 1 128 ? 10.344 16.719 15.406 1 93.75 128 LEU B N 1
ATOM 2142 C CA . LEU B 1 128 ? 9.078 17.453 15.344 1 93.75 128 LEU B CA 1
ATOM 2143 C C . LEU B 1 128 ? 9.211 18.812 15.992 1 93.75 128 LEU B C 1
ATOM 2145 O O . LEU B 1 128 ? 9.75 18.938 17.094 1 93.75 128 LEU B O 1
ATOM 2149 N N . THR B 1 129 ? 8.688 19.812 15.289 1 90.62 129 THR B N 1
ATOM 2150 C CA . THR B 1 129 ? 8.633 21.125 15.93 1 90.62 129 THR B CA 1
ATOM 2151 C C . THR B 1 129 ? 7.551 21.156 17.016 1 90.62 129 THR B C 1
ATOM 2153 O O . THR B 1 129 ? 6.613 20.359 16.984 1 90.62 129 THR B O 1
ATOM 2156 N N . PRO B 1 130 ? 7.688 22.047 17.938 1 92.06 130 PRO B N 1
ATOM 2157 C CA . PRO B 1 130 ? 6.637 22.156 18.953 1 92.06 130 PRO B CA 1
ATOM 2158 C C . PRO B 1 130 ? 5.258 22.406 18.344 1 92.06 130 PRO B C 1
ATOM 2160 O O . PRO B 1 130 ? 4.258 21.875 18.844 1 92.06 130 PRO B O 1
ATOM 2163 N N . GLU B 1 131 ? 5.211 23.219 17.328 1 90.12 131 GLU B N 1
ATOM 2164 C CA . GLU B 1 131 ? 3.947 23.516 16.672 1 90.12 131 GLU B CA 1
ATOM 2165 C C . GLU B 1 131 ? 3.328 22.266 16.047 1 90.12 131 GLU B C 1
ATOM 2167 O O . GLU B 1 131 ? 2.125 22.031 16.188 1 90.12 131 GLU B O 1
ATOM 2172 N N . LEU B 1 132 ? 4.148 21.516 15.367 1 91.12 132 LEU B N 1
ATOM 2173 C CA . LEU B 1 132 ? 3.672 20.266 14.758 1 91.12 132 LEU B CA 1
ATOM 2174 C C . LEU B 1 132 ? 3.242 19.266 15.82 1 91.12 132 LEU B C 1
ATOM 2176 O O . LEU B 1 132 ? 2.201 18.625 15.688 1 91.12 132 LEU B O 1
ATOM 2180 N N . LEU B 1 133 ? 4.004 19.156 16.812 1 94.06 133 LEU B N 1
ATOM 2181 C CA . LEU B 1 133 ? 3.686 18.234 17.906 1 94.06 133 LEU B CA 1
ATOM 2182 C C . LEU B 1 133 ? 2.318 18.562 18.5 1 94.06 133 LEU B C 1
ATOM 2184 O O . LEU B 1 133 ? 1.507 17.672 18.734 1 94.06 133 LEU B O 1
ATOM 2188 N N . SER B 1 134 ? 2.084 19.812 18.781 1 93.94 134 SER B N 1
ATOM 2189 C CA . SER B 1 134 ? 0.81 20.25 19.328 1 93.94 134 SER B CA 1
ATOM 2190 C C . SER B 1 134 ? -0.351 19.891 18.406 1 93.94 134 SER B C 1
ATOM 2192 O O . SER B 1 134 ? -1.397 19.438 18.875 1 93.94 134 SER B O 1
ATOM 2194 N N . ALA B 1 135 ? -0.184 20.172 17.141 1 92.31 135 ALA B N 1
ATOM 2195 C CA . ALA B 1 135 ? -1.221 19.859 16.156 1 92.31 135 ALA B CA 1
ATOM 2196 C C . ALA B 1 135 ? -1.518 18.375 16.109 1 92.31 135 ALA B C 1
ATOM 2198 O O . ALA B 1 135 ? -2.68 17.953 16.031 1 92.31 135 ALA B O 1
ATOM 2199 N N . LEU B 1 136 ? -0.445 17.531 16.141 1 94.5 136 LEU B N 1
ATOM 2200 C CA . LEU B 1 136 ? -0.596 16.078 16.109 1 94.5 136 LEU B CA 1
ATOM 2201 C C . LEU B 1 136 ? -1.346 15.586 17.344 1 94.5 136 LEU B C 1
ATOM 2203 O O . LEU B 1 136 ? -2.215 14.719 17.25 1 94.5 136 LEU B O 1
ATOM 2207 N N . LEU B 1 137 ? -1.056 16.125 18.469 1 94.5 137 LEU B N 1
ATOM 2208 C CA . LEU B 1 137 ? -1.651 15.703 19.734 1 94.5 137 LEU B CA 1
ATOM 2209 C C . LEU B 1 137 ? -3.15 15.977 19.75 1 94.5 137 LEU B C 1
ATOM 2211 O O . LEU B 1 137 ? -3.91 15.266 20.406 1 94.5 137 LEU B O 1
ATOM 2215 N N . GLU B 1 138 ? -3.586 16.969 19.016 1 91.94 138 GLU B N 1
ATOM 2216 C CA . GLU B 1 138 ? -5.004 17.312 18.922 1 91.94 138 GLU B CA 1
ATOM 2217 C C . GLU B 1 138 ? -5.785 16.219 18.188 1 91.94 138 GLU B C 1
ATOM 2219 O O . GLU B 1 138 ? -7.012 16.172 18.266 1 91.94 138 GLU B O 1
ATOM 2224 N N . HIS B 1 139 ? -5.113 15.391 17.484 1 90.75 139 HIS B N 1
ATOM 2225 C CA . HIS B 1 139 ? -5.781 14.406 16.641 1 90.75 139 HIS B CA 1
ATOM 2226 C C . HIS B 1 139 ? -5.375 12.984 17.031 1 90.75 139 HIS B C 1
ATOM 2228 O O . HIS B 1 139 ? -5.484 12.062 16.219 1 90.75 139 HIS B O 1
ATOM 2234 N N . GLU B 1 140 ? -4.867 12.82 18.188 1 90.31 140 GLU B N 1
ATOM 2235 C CA . GLU B 1 140 ? -4.516 11.492 18.688 1 90.31 140 GLU B CA 1
ATOM 2236 C C . GLU B 1 140 ? -5.762 10.648 18.922 1 90.31 140 GLU B C 1
ATOM 2238 O O . GLU B 1 140 ? -6.793 11.156 19.375 1 90.31 140 GLU B O 1
#

Solvent-accessible surface area (backbone atoms only — not comparable to full-atom values): 14725 Å² total; per-residue (Å²): 103,70,68,58,51,71,73,20,92,42,68,36,82,44,76,52,52,70,85,47,36,42,99,86,65,24,51,33,79,43,54,54,48,49,52,50,46,54,36,49,51,52,52,36,55,74,70,50,49,62,65,47,23,76,74,69,38,40,39,78,43,70,45,31,39,40,38,36,51,75,46,89,51,46,68,83,34,44,33,37,34,28,49,39,36,46,75,74,56,67,35,35,32,31,41,36,39,40,33,30,32,62,77,72,66,39,76,24,34,41,33,38,34,38,36,33,30,30,23,69,83,79,71,41,77,29,68,61,47,73,70,54,48,54,55,48,63,74,41,84,102,69,68,58,50,70,73,20,91,44,67,36,81,44,75,53,52,70,85,48,36,42,99,86,64,24,52,33,79,43,54,54,47,50,53,50,46,53,37,50,51,54,52,35,55,73,68,50,48,61,65,47,22,76,74,68,40,40,40,77,42,70,43,31,40,40,39,37,52,74,46,88,52,47,68,81,34,42,35,38,34,27,50,38,35,44,75,72,56,69,35,35,32,30,41,36,39,38,33,30,32,63,77,72,66,39,77,23,33,40,33,38,31,37,36,32,32,30,24,70,84,78,71,40,78,30,69,61,48,71,70,56,48,55,56,48,62,76,41,84

Nearest PDB structures (foldseek):
  5v10-assembly1_A-2  TM=9.414E-01  e=2.291E-10  Pseudomonas aeruginosa PAO1
  5v10-assembly1_B-2  TM=9.045E-01  e=3.610E-10  Pseudomonas aeruginosa PAO1
  1njk-assembly1_D  TM=8.832E-01  e=2.291E-10  Escherichia coli
  5vpj-assembly3_J  TM=8.837E-01  e=4.933E-09  Actinomadura verrucosospora
  3r87-assembly1_A  TM=8.743E-01  e=6.192E-09  Photobacterium profundum

pLDDT: mean 94.16, std 5.99, range [73.75, 98.94]

Organism: Shewanella frigidimarina (strain NCIMB 400) (NCBI:txid318167)

Secondary structure (DSSP, 8-state):
-HHHHHH-SSEEEEEPPGGGB-TTSSB-TTHHHHHHHHHHHHHHHHTTHHHHHHHHSEEEEEEEEEEEE-S---SS-EEEEEEEEE---SSEEEEEEEEEETTTTEEEEEEEEEEEEEETTTTEE-PPPHHHHHHHHTT-/-HHHHHH-SEEEEEEPPGGGB-TTSSB-TTHHHHHHHHHHHHHHHHTTHHHHHHHHSEEEEEEEEEEEE-S---SS-EEEEEEEEE---SSEEEEEEEEEETTTTEEEEEEEEEEEEEETTTTEE-PPPHHHHHHHHTT-

InterPro domains:
  IPR029069 HotDog domain superfamily [SSF54637] (11-137)
  IPR050563 4-hydroxybenzoyl-CoA thioesterase [PTHR31793] (9-137)

Foldseek 3Di:
DVVVCVLFVAKDKDWDDQVQADPVQFRDPVVVVVVVVVSVVSLCVVLVQVVVCVVQVKHKDWPDKDKDFAATHHPGWMKMKGWAWADDDFFKTKIKIWIATPVVRDTGMIMMTIIGIARNVVGGTDTDDPSRVVSNVVRD/DVVVCVLFVQKDKDWDDQVQADPVQFRDPVVVVVVVVVSVVSLCVVLVQVVVCVVQVKHKDWPDKDKDFAATHHPGWMKMKGWAWADDDFFKTKIKIWIATPVVRDTGMIMMTIIGIARNVVGGTDTDDPSRVVSNVVRD

Sequence (280 aa):
MNDFLAQHSISTDIQVAWGEMDALQHVNNSVYFKYFETARLDFFNQINLLDDLKTTGVGPVLSETNARFKRPVTFPDSIVVGVKISDINEDRFVMHYTVFSKAQQAVTTIGWAKVVMFNFKTGKKAKLTPELLSALLEHEMNDFLAQHSISTDIQVAWGEMDALQHVNNSVYFKYFETARLDFFNQINLLDDLKTTGVGPVLSETNARFKRPVTFPDSIVVGVKISDINEDRFVMHYTVFSKAQQAVTTIGWAKVVMFNFKTGKKAKLTPELLSALLEHE

Radius of gyration: 19.75 Å; Cα contacts (8 Å, |Δi|>4): 570; chains: 2; bounding box: 47×57×36 Å